Protein AF-A0A8X7CT38-F1 (afdb_monomer)

Mean predicted aligned error: 11.96 Å

Organism: NCBI:txid2747483

Solvent-accessible surface area (backbone atoms only — not comparable to full-atom values): 15185 Å² total; per-residue (Å²): 133,92,77,67,39,69,48,82,55,55,67,44,83,49,39,74,62,62,64,78,80,44,61,96,42,56,93,62,38,32,35,40,36,38,39,69,22,58,21,41,61,44,64,78,38,40,68,81,50,62,66,39,92,81,31,92,75,43,46,70,46,29,44,20,57,22,50,81,92,42,42,76,36,52,50,68,46,41,83,79,67,53,73,73,80,76,78,54,99,79,62,73,55,66,57,56,85,80,34,61,71,24,41,57,42,61,41,88,88,79,65,31,30,35,36,41,34,44,61,45,73,42,53,64,61,56,52,50,44,53,59,77,44,60,93,52,57,45,39,35,41,37,42,29,57,23,39,33,59,32,48,64,32,62,55,3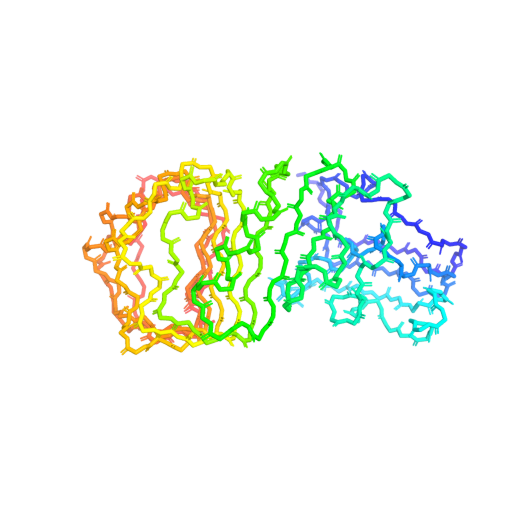9,71,79,36,64,38,32,31,40,38,37,35,55,25,37,27,45,34,74,47,82,52,56,30,64,23,70,56,24,31,36,43,38,41,30,42,40,48,52,78,40,59,68,63,40,67,42,36,57,16,28,65,48,21,31,35,43,37,39,28,55,24,63,44,60,58,55,45,70,56,38,49,74,18,50,35,50,53,21,31,33,43,36,44,28,38,22,68,33,50,56,63,54,64,49,51,44,35,69,36,68,50,27,29,37,40,34,38,24,63,44,55,63,81,77,91,57,82,59,22,40,37,85,84,66,57,62,80,44,81,44,69,99

Structure (mmCIF, N/CA/C/O backbone):
data_AF-A0A8X7CT38-F1
#
_entry.id   AF-A0A8X7CT38-F1
#
loop_
_atom_site.group_PDB
_atom_site.id
_atom_site.type_symbol
_atom_site.label_atom_id
_atom_site.label_alt_id
_atom_site.label_comp_id
_atom_site.label_asym_id
_atom_site.label_entity_id
_atom_site.label_seq_id
_atom_site.pdbx_PDB_ins_code
_atom_site.Cartn_x
_atom_site.Cartn_y
_atom_site.Cartn_z
_atom_site.occupancy
_atom_site.B_iso_or_equiv
_atom_site.auth_seq_id
_atom_site.auth_comp_id
_atom_site.auth_asym_id
_atom_site.auth_atom_id
_atom_site.pdbx_PDB_model_num
ATOM 1 N N . MET A 1 1 ? -32.706 -1.168 -2.869 1.00 47.28 1 MET A N 1
ATOM 2 C CA . MET A 1 1 ? -32.158 -1.096 -4.242 1.00 47.28 1 MET A CA 1
ATOM 3 C C . MET A 1 1 ? -31.604 -2.466 -4.587 1.00 47.28 1 MET A C 1
ATOM 5 O O . MET A 1 1 ? -30.919 -3.041 -3.755 1.00 47.28 1 MET A O 1
ATOM 9 N N . THR A 1 2 ? -31.967 -3.031 -5.734 1.00 55.16 2 THR A N 1
ATOM 10 C CA . THR A 1 2 ? -31.514 -4.361 -6.167 1.00 55.16 2 THR A CA 1
ATOM 11 C C . THR A 1 2 ? -30.085 -4.279 -6.694 1.00 55.16 2 THR A C 1
ATOM 13 O O . THR A 1 2 ? -29.841 -3.592 -7.683 1.00 55.16 2 THR A O 1
ATOM 16 N N . GLN A 1 3 ? -29.153 -4.959 -6.029 1.00 77.38 3 GLN A N 1
ATOM 17 C CA . GLN A 1 3 ? -27.768 -5.093 -6.481 1.00 77.38 3 GLN A CA 1
ATOM 18 C C . GLN A 1 3 ? -27.638 -6.333 -7.370 1.00 77.38 3 GLN A C 1
ATOM 20 O O . GLN A 1 3 ? -28.216 -7.383 -7.079 1.00 77.38 3 GLN A O 1
ATOM 25 N N . LEU A 1 4 ? -26.904 -6.211 -8.475 1.00 82.62 4 LEU A N 1
ATOM 26 C CA . LEU A 1 4 ? -26.673 -7.320 -9.394 1.00 82.62 4 LEU A CA 1
ATOM 27 C C . LEU A 1 4 ? -25.546 -8.207 -8.851 1.00 82.62 4 LEU A C 1
ATOM 29 O O . LEU A 1 4 ? -24.374 -7.877 -8.985 1.00 82.62 4 LEU A O 1
ATOM 33 N N . LEU A 1 5 ? -25.912 -9.333 -8.236 1.00 88.25 5 LEU A N 1
ATOM 34 C CA . LEU A 1 5 ? -24.954 -10.230 -7.574 1.00 88.25 5 LEU A CA 1
ATOM 35 C C . LEU A 1 5 ? -24.383 -11.311 -8.499 1.00 88.25 5 LEU A C 1
ATOM 37 O O . LEU A 1 5 ? -23.328 -11.870 -8.211 1.00 88.25 5 LEU A O 1
ATOM 41 N N . ARG A 1 6 ? -25.091 -11.666 -9.577 1.00 92.44 6 ARG A N 1
ATOM 42 C CA . ARG A 1 6 ? -24.731 -12.792 -10.449 1.00 92.44 6 ARG A CA 1
ATOM 43 C C . ARG A 1 6 ? -24.905 -12.426 -11.915 1.00 92.44 6 ARG A C 1
ATOM 45 O O . ARG A 1 6 ? -25.977 -11.971 -12.310 1.00 92.44 6 ARG A O 1
ATOM 52 N N . VAL A 1 7 ? -23.877 -12.680 -12.716 1.00 94.38 7 VAL A N 1
ATOM 53 C CA . VAL A 1 7 ? -23.861 -12.454 -14.162 1.00 94.38 7 VAL A CA 1
ATOM 54 C C . VAL A 1 7 ? -23.398 -13.729 -14.867 1.00 94.38 7 VAL A C 1
ATOM 56 O O . VAL A 1 7 ? -22.323 -14.261 -14.598 1.00 94.38 7 VAL A O 1
ATOM 59 N N . GLY A 1 8 ? -24.233 -14.243 -15.772 1.00 95.12 8 GLY A N 1
ATOM 60 C CA . GLY A 1 8 ? -23.948 -15.440 -16.561 1.00 95.12 8 GLY A CA 1
ATOM 61 C C . GLY A 1 8 ? -23.744 -15.105 -18.033 1.00 95.12 8 GLY A C 1
ATOM 62 O O . GLY A 1 8 ? -24.663 -14.609 -18.675 1.00 95.12 8 GLY A O 1
ATOM 63 N N . LEU A 1 9 ? -22.560 -15.400 -18.567 1.00 96.25 9 LEU A N 1
ATOM 64 C CA . LEU A 1 9 ? -22.156 -15.105 -19.949 1.00 96.25 9 LEU A CA 1
ATOM 65 C C . LEU A 1 9 ? -21.571 -16.340 -20.662 1.00 96.25 9 LEU A C 1
ATOM 67 O O . LEU A 1 9 ? -20.883 -16.211 -21.678 1.00 96.25 9 LEU A O 1
ATOM 71 N N . LYS A 1 10 ? -21.842 -17.545 -20.145 1.00 96.62 10 LYS A N 1
ATOM 72 C CA . LYS A 1 10 ? -21.305 -18.807 -20.674 1.00 96.62 10 LYS A CA 1
ATOM 73 C C . LYS A 1 10 ? -21.678 -19.035 -22.147 1.00 96.62 10 LYS A C 1
ATOM 75 O O . LYS A 1 10 ? -22.764 -18.649 -22.571 1.00 96.62 10 LYS A O 1
ATOM 80 N N . ASN A 1 11 ? -20.813 -19.731 -22.886 1.00 96.62 11 ASN A N 1
ATOM 81 C CA . ASN A 1 11 ? -21.026 -20.211 -24.261 1.00 96.62 11 ASN A CA 1
ATOM 82 C C . ASN A 1 11 ? -21.328 -19.111 -25.295 1.00 96.62 11 ASN A C 1
ATOM 84 O O . ASN A 1 11 ? -22.161 -19.293 -26.184 1.00 96.62 11 ASN A O 1
ATOM 88 N N . ASN A 1 12 ? -20.643 -17.972 -25.190 1.00 96.75 12 ASN A N 1
ATOM 89 C CA . ASN A 1 12 ? -20.719 -16.888 -26.169 1.00 96.75 12 ASN A CA 1
ATOM 90 C C . ASN A 1 12 ? -19.417 -16.795 -26.994 1.00 96.75 12 ASN A C 1
ATOM 92 O O . ASN A 1 12 ? -18.626 -17.735 -27.075 1.00 96.75 12 ASN A O 1
ATOM 96 N N . LYS A 1 13 ? -19.215 -15.665 -27.679 1.00 96.62 13 LYS A N 1
ATOM 97 C CA . LYS A 1 13 ? -18.014 -15.357 -28.475 1.00 96.62 13 LYS A CA 1
ATOM 98 C C . LYS A 1 13 ? -17.210 -14.200 -27.877 1.00 96.62 13 LYS A C 1
ATOM 100 O O . LYS A 1 13 ? -16.601 -13.424 -28.607 1.00 96.62 13 LYS A O 1
ATOM 105 N N . ILE A 1 14 ? -17.250 -14.055 -26.554 1.00 96.25 14 ILE A N 1
ATOM 106 C CA . ILE A 1 14 ? -16.595 -12.955 -25.848 1.00 96.25 14 ILE A CA 1
ATOM 107 C C . ILE A 1 14 ? -15.086 -13.188 -25.845 1.00 96.25 14 ILE A C 1
ATOM 109 O O . ILE A 1 14 ? -14.603 -14.174 -25.300 1.00 96.25 14 ILE A O 1
ATOM 113 N N . THR A 1 15 ? -14.346 -12.258 -26.435 1.00 94.19 15 THR A N 1
ATOM 114 C CA . THR A 1 15 ? -12.881 -12.251 -26.378 1.00 94.19 15 THR A CA 1
ATOM 115 C C . THR A 1 15 ? -12.357 -11.330 -25.284 1.00 94.19 15 THR A C 1
ATOM 117 O O . THR A 1 15 ? -11.326 -11.611 -24.688 1.00 94.19 15 THR A O 1
ATOM 120 N N . ASN A 1 16 ? -13.058 -10.233 -25.004 1.00 90.31 16 ASN A N 1
ATOM 121 C CA . ASN A 1 16 ? -12.675 -9.231 -24.019 1.00 90.31 16 ASN A CA 1
ATOM 122 C C . ASN A 1 16 ? -13.932 -8.522 -23.491 1.00 90.31 16 ASN A C 1
ATOM 124 O O . ASN A 1 16 ? -14.935 -8.403 -24.196 1.00 90.31 16 ASN A O 1
ATOM 128 N N . ILE A 1 17 ? -13.865 -8.025 -22.262 1.00 90.81 17 ILE A N 1
ATOM 129 C CA . ILE A 1 1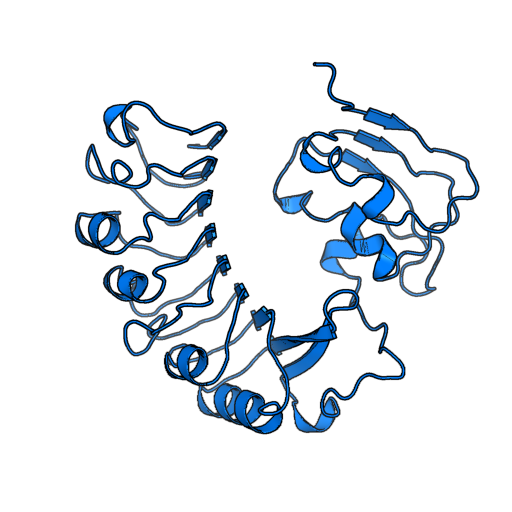7 ? -14.878 -7.205 -21.602 1.00 90.81 17 ILE A CA 1
ATOM 130 C C . ILE A 1 17 ? -14.117 -6.017 -21.015 1.00 90.81 17 ILE A C 1
ATOM 132 O O . ILE A 1 17 ? -13.303 -6.206 -20.115 1.00 90.81 17 ILE A O 1
ATOM 136 N N . PRO A 1 18 ? -14.360 -4.792 -21.499 1.00 86.56 18 PRO A N 1
ATOM 137 C CA . PRO A 1 18 ? -13.781 -3.599 -20.895 1.00 86.56 18 PRO A CA 1
ATOM 138 C C . PRO A 1 18 ? -14.315 -3.369 -19.472 1.00 86.56 18 PRO A C 1
ATOM 140 O O . PRO A 1 18 ? -15.526 -3.456 -19.260 1.00 86.56 18 PRO A O 1
ATOM 143 N N . GLU A 1 19 ? -13.452 -2.972 -18.534 1.00 84.12 19 GLU A N 1
ATOM 144 C CA . GLU A 1 19 ? -13.805 -2.732 -17.120 1.00 84.12 19 GLU A CA 1
ATOM 145 C C . GLU A 1 19 ? -14.999 -1.787 -16.947 1.00 84.12 19 GLU A C 1
ATOM 147 O O . GLU A 1 19 ? -15.913 -2.034 -16.158 1.00 84.12 19 GLU A O 1
ATOM 152 N N . LYS A 1 20 ? -15.067 -0.746 -17.785 1.00 83.25 20 LYS A N 1
ATOM 153 C CA . LYS A 1 20 ? -16.168 0.228 -17.792 1.00 83.25 20 LYS A CA 1
ATOM 154 C C . LYS A 1 20 ? -17.567 -0.390 -17.912 1.00 83.25 20 LYS A C 1
ATOM 156 O O . LYS A 1 20 ? -18.526 0.251 -17.501 1.00 83.25 20 LYS A O 1
ATOM 161 N N . VAL A 1 21 ? -17.697 -1.596 -18.474 1.00 88.25 21 VAL A N 1
ATOM 162 C CA . VAL A 1 21 ? -18.980 -2.313 -18.589 1.00 88.25 21 VAL A CA 1
ATOM 163 C C . VAL A 1 21 ? -19.508 -2.731 -17.214 1.00 88.25 21 VAL A C 1
ATOM 165 O O . VAL A 1 21 ? -20.715 -2.720 -16.995 1.00 88.25 21 VAL A O 1
ATOM 168 N N . PHE A 1 22 ? -18.610 -3.062 -16.286 1.00 88.50 22 PHE A N 1
ATOM 169 C CA . PHE A 1 22 ? -18.935 -3.494 -14.924 1.00 88.50 22 PHE A CA 1
ATOM 170 C C . PHE A 1 22 ? -18.698 -2.400 -13.875 1.00 88.50 22 PHE A C 1
ATOM 172 O O . PHE A 1 22 ? -18.917 -2.617 -12.678 1.00 88.50 22 PHE A O 1
ATOM 179 N N . ARG A 1 23 ? -18.298 -1.199 -14.307 1.00 81.69 23 ARG A N 1
ATOM 180 C CA . ARG A 1 23 ? -18.089 -0.051 -13.424 1.00 81.69 23 ARG A CA 1
ATOM 181 C C . ARG A 1 23 ? -19.362 0.248 -12.626 1.00 81.69 23 ARG A C 1
ATOM 183 O O . ARG A 1 23 ? -20.436 0.425 -13.193 1.00 81.69 23 ARG A O 1
ATOM 190 N N . GLY A 1 24 ? -19.230 0.303 -11.301 1.00 82.62 24 GLY A N 1
ATOM 191 C CA . GLY A 1 24 ? -20.332 0.567 -10.366 1.00 82.62 24 GLY A CA 1
ATOM 192 C C . GLY A 1 24 ? -21.128 -0.667 -9.921 1.00 82.62 24 GLY A C 1
ATOM 193 O O . GLY A 1 24 ? -21.910 -0.562 -8.979 1.00 82.62 24 GLY A O 1
ATOM 194 N N . ILE A 1 25 ? -20.920 -1.834 -10.541 1.00 86.62 25 ILE A N 1
ATOM 195 C CA . ILE A 1 25 ? -21.524 -3.105 -10.096 1.00 86.62 25 ILE A CA 1
ATOM 196 C C . ILE A 1 25 ? -20.489 -4.136 -9.640 1.00 86.62 25 ILE A C 1
ATOM 198 O O . ILE A 1 25 ? -20.836 -5.040 -8.886 1.00 86.62 25 ILE A O 1
ATOM 202 N N . TYR A 1 26 ? -19.230 -4.003 -10.068 1.00 87.12 26 TYR A N 1
ATOM 203 C CA . TYR A 1 26 ? -18.194 -5.014 -9.851 1.00 87.12 26 TYR A CA 1
ATOM 204 C C . TYR A 1 26 ? -17.923 -5.328 -8.370 1.00 87.12 26 TYR A C 1
ATOM 206 O O . TYR A 1 26 ? -17.732 -6.497 -8.028 1.00 87.12 26 TYR A O 1
ATOM 214 N N . ASP A 1 27 ? -17.973 -4.328 -7.489 1.00 82.81 27 ASP A N 1
ATOM 215 C CA . ASP A 1 27 ? -17.714 -4.497 -6.047 1.00 82.81 27 ASP A CA 1
ATOM 216 C C . ASP A 1 27 ? -18.784 -5.332 -5.334 1.00 82.81 27 ASP A C 1
ATOM 218 O O . ASP A 1 27 ? -18.514 -5.969 -4.320 1.00 82.81 27 ASP A O 1
ATOM 222 N N . HIS A 1 28 ? -19.997 -5.358 -5.890 1.00 85.19 28 HIS A N 1
ATOM 223 C CA . HIS A 1 28 ? -21.135 -6.106 -5.355 1.00 85.19 28 HIS A CA 1
ATOM 224 C C . HIS A 1 28 ? -21.348 -7.441 -6.085 1.00 85.19 28 HIS A C 1
ATOM 226 O O . HIS A 1 28 ? -22.191 -8.244 -5.686 1.00 85.19 28 HIS A O 1
ATOM 232 N N . LEU A 1 29 ? -20.617 -7.680 -7.177 1.00 86.62 29 LEU A N 1
ATOM 233 C CA . LEU A 1 29 ? -20.754 -8.883 -7.984 1.00 86.62 29 LEU A CA 1
ATOM 234 C C . LEU A 1 29 ? -20.091 -10.069 -7.275 1.00 86.62 29 LEU A C 1
ATOM 236 O O . LEU A 1 29 ? -18.882 -10.065 -7.052 1.00 86.62 29 LEU A O 1
ATOM 240 N N . LEU A 1 30 ? -20.882 -11.103 -6.983 1.00 87.81 30 LEU A N 1
ATOM 241 C CA . LEU A 1 30 ? -20.418 -12.338 -6.351 1.00 87.81 30 LEU A CA 1
ATOM 242 C C . LEU A 1 30 ? -20.143 -13.450 -7.359 1.00 87.81 30 LEU A C 1
ATOM 244 O O . LEU A 1 30 ? -19.261 -14.260 -7.128 1.00 87.81 30 LEU A O 1
ATOM 248 N N . VAL A 1 31 ? -20.888 -13.532 -8.465 1.00 90.50 31 VAL A N 1
ATOM 249 C CA . VAL A 1 31 ? -20.724 -14.626 -9.437 1.00 90.50 31 VAL A CA 1
ATOM 250 C C . VAL A 1 31 ? -20.610 -14.084 -10.852 1.00 90.50 31 VAL A C 1
ATOM 252 O O . VAL A 1 31 ? -21.532 -13.420 -11.329 1.00 90.50 31 VAL A O 1
ATOM 255 N N . LEU A 1 32 ? -19.528 -14.433 -11.550 1.00 93.56 32 LEU A N 1
ATOM 256 C CA . LEU A 1 32 ? -19.346 -14.155 -12.974 1.00 93.56 32 LEU A CA 1
ATOM 257 C C . LEU A 1 32 ? -18.948 -15.425 -13.731 1.00 93.56 32 LEU A C 1
ATOM 259 O O . LEU A 1 32 ? -17.905 -16.020 -13.475 1.00 93.56 32 LEU A O 1
ATOM 263 N N . LEU A 1 33 ? -19.784 -15.840 -14.683 1.00 95.12 33 LEU A N 1
ATOM 264 C CA . LEU A 1 33 ? -19.592 -17.091 -15.418 1.00 95.12 33 LEU A CA 1
ATOM 265 C C . LEU A 1 33 ? -19.223 -16.832 -16.886 1.00 95.12 33 LEU A C 1
ATOM 267 O O . LEU A 1 33 ? -20.092 -16.426 -17.657 1.00 95.12 33 LEU A O 1
ATOM 271 N N . LEU A 1 34 ? -17.975 -17.105 -17.283 1.00 96.69 34 LEU A N 1
ATOM 272 C CA . LEU A 1 34 ? -17.432 -16.822 -18.626 1.00 96.69 34 LEU A CA 1
ATOM 273 C C . LEU A 1 34 ? -16.991 -18.071 -19.411 1.00 96.69 34 LEU A C 1
ATOM 275 O O . LEU A 1 34 ? -16.460 -17.947 -20.512 1.00 96.69 34 LEU A O 1
ATOM 279 N N . GLU A 1 35 ? -17.225 -19.276 -18.899 1.00 94.81 35 GLU A N 1
ATOM 280 C CA . GLU A 1 35 ? -16.882 -20.542 -19.571 1.00 94.81 35 GLU A CA 1
ATOM 281 C C . GLU A 1 35 ? -17.413 -20.635 -21.015 1.00 94.81 35 GLU A C 1
ATOM 283 O O . GLU A 1 35 ? -18.497 -20.142 -21.326 1.00 94.81 35 GLU A O 1
ATOM 288 N N . GLY A 1 36 ? -16.669 -21.300 -21.903 1.00 94.75 36 GLY A N 1
ATOM 289 C CA . GLY A 1 36 ? -17.081 -21.502 -23.299 1.00 94.75 36 GLY A CA 1
ATOM 290 C C . GLY A 1 36 ? -16.945 -20.265 -24.196 1.00 94.75 36 GLY A C 1
ATOM 291 O O . GLY A 1 36 ? -17.544 -20.231 -25.269 1.00 94.75 36 GLY A O 1
ATOM 292 N N . ASN A 1 37 ? -16.177 -19.257 -23.770 1.00 97.69 37 ASN A N 1
ATOM 293 C CA . ASN A 1 37 ? -15.842 -18.066 -24.550 1.00 97.69 37 ASN A CA 1
ATOM 294 C C . ASN A 1 37 ? -14.365 -18.090 -25.002 1.00 97.69 37 ASN A C 1
ATOM 296 O O . ASN A 1 37 ? -13.523 -18.585 -24.254 1.00 97.69 37 ASN A O 1
ATOM 300 N N . PRO A 1 38 ? -14.02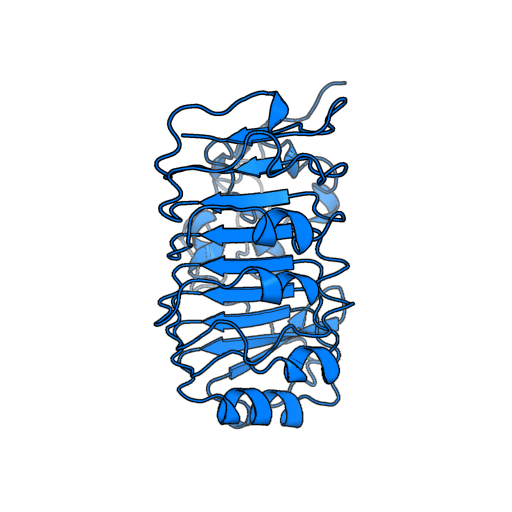2 -17.541 -26.184 1.00 96.62 38 PRO A N 1
ATOM 301 C CA . PRO A 1 38 ? -12.643 -17.440 -26.669 1.00 96.62 38 PRO A CA 1
ATOM 302 C C . PRO A 1 38 ? -11.890 -16.268 -26.009 1.00 96.62 38 PRO A C 1
ATOM 304 O O . PRO A 1 38 ? -11.544 -15.286 -26.664 1.00 96.62 38 PRO A O 1
ATOM 307 N N . ILE A 1 39 ? -11.685 -16.335 -24.693 1.00 95.31 39 ILE A N 1
ATOM 308 C CA . ILE A 1 39 ? -11.193 -15.203 -23.900 1.00 95.31 39 ILE A CA 1
ATOM 309 C C . ILE A 1 39 ? -9.717 -14.906 -24.192 1.00 95.31 39 ILE A C 1
ATOM 311 O O . ILE A 1 39 ? -8.857 -15.779 -24.087 1.00 95.31 39 ILE A O 1
ATOM 315 N N . SER A 1 40 ? -9.423 -13.641 -24.477 1.00 92.12 40 SER A N 1
ATOM 316 C CA . SER A 1 40 ? -8.074 -13.098 -24.587 1.00 92.12 40 SER A CA 1
ATOM 317 C C . SER A 1 40 ? -7.600 -12.593 -23.225 1.00 92.12 40 SER A C 1
ATOM 319 O O . SER A 1 40 ? -7.815 -11.436 -22.863 1.00 92.12 40 SER A O 1
ATOM 321 N N . CYS A 1 41 ? -6.911 -13.460 -22.492 1.00 85.94 41 CYS A N 1
ATOM 322 C CA . CYS A 1 41 ? -6.299 -13.220 -21.188 1.00 85.94 41 CYS A CA 1
ATOM 323 C C . CYS A 1 41 ? -5.034 -12.358 -21.286 1.00 85.94 41 CYS A C 1
ATOM 325 O O . CYS A 1 41 ? -3.930 -12.789 -20.964 1.00 85.94 41 CYS A O 1
ATOM 327 N N . ASN A 1 42 ? -5.212 -11.128 -21.759 1.00 74.25 42 ASN A N 1
ATOM 328 C CA . ASN A 1 42 ? -4.194 -10.087 -21.767 1.00 74.25 42 ASN A CA 1
ATOM 329 C C . ASN A 1 42 ? -4.480 -9.050 -20.662 1.00 74.25 42 ASN A C 1
ATOM 331 O O . ASN A 1 42 ? -5.449 -9.158 -19.910 1.00 74.25 42 ASN A O 1
ATOM 335 N N . CYS A 1 43 ? -3.673 -7.994 -20.593 1.00 71.62 43 CYS A N 1
ATOM 336 C CA . CYS A 1 43 ? -3.791 -6.967 -19.553 1.00 71.62 43 CYS A CA 1
ATOM 337 C C . CYS A 1 43 ? -5.113 -6.235 -19.498 1.00 71.62 43 CYS A C 1
ATOM 339 O O . CYS A 1 43 ? -5.578 -5.891 -18.416 1.00 71.62 43 CYS A O 1
ATOM 341 N N . THR A 1 44 ? -5.741 -6.033 -20.651 1.00 74.25 44 THR A N 1
ATOM 342 C CA . THR A 1 44 ? -7.035 -5.350 -20.705 1.00 74.25 44 THR A CA 1
ATOM 343 C C . THR A 1 44 ? -8.153 -6.180 -20.080 1.00 74.25 44 THR A C 1
ATOM 345 O O . THR A 1 44 ? -9.220 -5.644 -19.805 1.00 74.25 44 THR A O 1
ATOM 348 N N . PHE A 1 45 ? -7.899 -7.467 -19.821 1.00 85.62 45 PHE A N 1
ATOM 349 C CA . PHE A 1 45 ? -8.830 -8.382 -19.178 1.00 85.62 45 PHE A CA 1
ATOM 350 C C . PHE A 1 45 ? -8.444 -8.732 -17.733 1.00 85.62 45 PHE A C 1
ATOM 352 O O . PHE A 1 45 ? -9.237 -9.354 -17.037 1.00 85.62 45 PHE A O 1
ATOM 359 N N . LYS A 1 46 ? -7.262 -8.316 -17.245 1.00 83.12 46 LYS A N 1
ATOM 360 C CA . LYS A 1 46 ? -6.766 -8.665 -15.898 1.00 83.12 46 LYS A CA 1
ATOM 361 C C . LYS A 1 46 ? -7.683 -8.172 -14.775 1.00 83.12 46 LYS A C 1
ATOM 363 O O . LYS A 1 46 ? -7.846 -8.873 -13.780 1.00 83.12 46 LYS A O 1
ATOM 368 N N . TRP A 1 47 ? -8.321 -7.014 -14.961 1.00 85.88 47 TRP A N 1
ATOM 369 C CA . TRP A 1 47 ? -9.267 -6.434 -13.999 1.00 85.88 47 TRP A CA 1
ATOM 370 C C . TRP A 1 47 ? -10.379 -7.414 -13.592 1.00 85.88 47 TRP A C 1
ATOM 372 O O . TRP A 1 47 ? -10.891 -7.332 -12.478 1.00 85.88 47 TRP A O 1
ATOM 382 N N . ILE A 1 48 ? -10.729 -8.366 -14.471 1.00 89.69 48 ILE A N 1
ATOM 383 C CA . ILE A 1 48 ? -11.822 -9.318 -14.258 1.00 89.69 48 ILE A CA 1
ATOM 384 C C . ILE A 1 48 ? -11.603 -10.206 -13.036 1.00 89.69 48 ILE A C 1
ATOM 386 O O . ILE A 1 48 ? -12.574 -10.736 -12.517 1.00 89.69 48 ILE A O 1
ATOM 390 N N . VAL A 1 49 ? -10.352 -10.395 -12.603 1.00 86.50 49 VAL A N 1
ATOM 391 C CA . VAL A 1 49 ? -10.000 -11.167 -11.402 1.00 86.50 49 VAL A CA 1
ATOM 392 C C . VAL A 1 49 ? -9.432 -10.292 -10.289 1.00 86.50 49 VAL A C 1
ATOM 394 O O . VAL A 1 49 ? -9.092 -10.787 -9.223 1.00 86.50 49 VAL A O 1
ATOM 397 N N . SER A 1 50 ? -9.350 -8.976 -10.483 1.00 78.12 50 SER A N 1
ATOM 398 C CA . SER A 1 50 ? -8.884 -8.077 -9.429 1.00 78.12 50 SER A CA 1
ATOM 399 C C . SER A 1 50 ? -9.843 -8.104 -8.238 1.00 78.12 50 SER A C 1
ATOM 401 O O . SER A 1 50 ? -11.067 -8.037 -8.408 1.00 78.12 50 SER A O 1
ATOM 403 N N . GLY A 1 51 ? -9.285 -8.216 -7.029 1.00 70.44 51 GLY A N 1
ATOM 404 C CA . GLY A 1 51 ? -10.049 -8.251 -5.785 1.00 70.44 51 GLY A CA 1
ATOM 405 C C . GLY A 1 51 ? -10.652 -9.613 -5.433 1.00 70.44 51 GLY A C 1
ATOM 406 O O . GLY A 1 51 ? -11.276 -9.718 -4.378 1.00 70.44 51 GLY A O 1
ATOM 407 N N . THR A 1 52 ? -10.466 -10.663 -6.248 1.00 75.88 52 THR A N 1
ATOM 408 C CA . THR A 1 52 ? -10.859 -12.028 -5.843 1.00 75.88 52 THR A CA 1
ATOM 409 C C . THR A 1 52 ? -9.989 -12.547 -4.703 1.00 75.88 52 THR A C 1
ATOM 411 O O . THR A 1 52 ? -10.480 -13.301 -3.872 1.00 75.88 52 THR A O 1
ATOM 414 N N . GLU A 1 53 ? -8.729 -12.106 -4.599 1.00 65.25 53 GLU A N 1
ATOM 415 C CA . GLU A 1 53 ? -7.869 -12.487 -3.469 1.00 65.25 53 GLU A CA 1
ATOM 416 C C . GLU A 1 53 ? -8.353 -11.925 -2.118 1.00 65.25 53 GLU A C 1
ATOM 418 O O . GLU A 1 53 ? -8.070 -12.498 -1.070 1.00 65.25 53 GLU A O 1
ATOM 423 N N . HIS A 1 54 ? -9.145 -10.848 -2.145 1.00 63.91 54 HIS A N 1
ATOM 424 C CA . HIS A 1 54 ? -9.658 -10.158 -0.958 1.00 63.91 54 HIS A CA 1
ATOM 425 C C . HIS A 1 54 ? -11.138 -10.467 -0.662 1.00 63.91 54 HIS A C 1
ATOM 427 O O . HIS A 1 54 ? -11.689 -9.944 0.307 1.00 63.91 54 HIS A O 1
ATOM 433 N N . ASN A 1 55 ? -11.807 -11.276 -1.492 1.00 69.12 55 ASN A N 1
ATOM 434 C CA . ASN A 1 55 ? -13.215 -11.629 -1.320 1.00 69.12 55 ASN A CA 1
ATOM 435 C C . ASN A 1 55 ? -13.450 -13.122 -1.626 1.00 69.12 55 ASN A C 1
ATOM 437 O O . ASN A 1 55 ? -13.657 -13.472 -2.790 1.00 69.12 55 ASN A O 1
ATOM 441 N N . PRO A 1 56 ? -13.467 -13.999 -0.601 1.00 70.94 56 PRO A N 1
ATOM 442 C CA . PRO A 1 56 ? -13.593 -15.446 -0.791 1.00 70.94 56 PRO A CA 1
ATOM 443 C C . PRO A 1 56 ? -14.956 -15.877 -1.355 1.00 70.94 56 PRO A C 1
ATOM 445 O O . PRO A 1 56 ? -15.065 -16.965 -1.917 1.00 70.94 56 PRO A O 1
ATOM 448 N N . ASP A 1 57 ? -15.983 -15.028 -1.254 1.00 77.75 57 ASP A N 1
ATOM 449 C CA . ASP A 1 57 ? -17.316 -15.295 -1.803 1.00 77.75 57 ASP A CA 1
ATOM 450 C C . ASP A 1 57 ? -17.438 -14.901 -3.288 1.00 77.75 57 ASP A C 1
ATOM 452 O O . ASP A 1 57 ? -18.442 -15.217 -3.938 1.00 77.75 57 ASP A O 1
ATOM 456 N N . LYS A 1 58 ? -16.436 -14.201 -3.845 1.00 83.12 58 LYS A N 1
ATOM 457 C CA . LYS A 1 58 ? -16.423 -13.778 -5.249 1.00 83.12 58 LYS A CA 1
ATOM 458 C C . LYS A 1 58 ? -15.906 -14.907 -6.137 1.00 83.12 58 LYS A C 1
ATOM 460 O O . LYS A 1 58 ? -14.720 -15.219 -6.168 1.00 83.12 58 LYS A O 1
ATOM 465 N N . TYR A 1 59 ? -16.816 -15.493 -6.904 1.00 87.00 59 TYR A N 1
ATOM 466 C CA . TYR A 1 59 ? -16.575 -16.641 -7.765 1.00 87.00 59 TYR A CA 1
ATOM 467 C C . TYR A 1 59 ? -16.610 -16.256 -9.248 1.00 87.00 59 TYR A C 1
ATOM 469 O O . TYR A 1 59 ? -17.663 -15.927 -9.807 1.00 87.00 59 TYR A O 1
ATOM 477 N N . ILE A 1 60 ? -15.449 -16.323 -9.900 1.00 91.00 60 ILE A N 1
ATOM 478 C CA . ILE A 1 60 ? -15.271 -15.980 -11.314 1.00 91.00 60 ILE A CA 1
ATOM 479 C C . ILE A 1 60 ? -14.674 -17.180 -12.037 1.00 91.00 60 ILE A C 1
ATOM 481 O O . ILE A 1 60 ? -13.633 -17.689 -11.639 1.00 91.00 60 ILE A O 1
ATOM 485 N N . THR A 1 61 ? -15.338 -17.631 -13.100 1.00 92.81 61 THR A N 1
ATOM 486 C CA . THR A 1 61 ? -14.917 -18.804 -13.882 1.00 92.81 61 THR A CA 1
ATOM 487 C C . THR A 1 61 ? -14.770 -18.458 -15.354 1.00 92.81 61 THR A C 1
ATOM 489 O O . THR A 1 61 ? -15.572 -17.708 -15.915 1.00 92.81 61 THR A O 1
ATOM 492 N N . GLY A 1 62 ? -13.759 -19.035 -15.990 1.00 93.94 62 GLY A N 1
ATOM 493 C CA . GLY A 1 62 ? -13.479 -18.923 -17.412 1.00 93.94 62 GLY A CA 1
ATOM 494 C C . GLY A 1 62 ? -12.121 -19.534 -17.733 1.00 93.94 62 GLY A C 1
ATOM 495 O O . GLY A 1 62 ? -11.285 -19.701 -16.845 1.00 93.94 62 GLY A O 1
ATOM 496 N N . ILE A 1 63 ? -11.917 -19.862 -19.007 1.00 94.50 63 ILE A N 1
ATOM 497 C CA . ILE A 1 63 ? -10.676 -20.451 -19.511 1.00 94.50 63 ILE A CA 1
ATOM 498 C C . ILE A 1 63 ? -10.119 -19.525 -20.587 1.00 94.50 63 ILE A C 1
ATOM 500 O O . ILE A 1 63 ? -10.856 -19.062 -21.460 1.00 94.50 63 ILE A O 1
ATOM 504 N N . CYS A 1 64 ? -8.824 -19.258 -20.514 1.00 92.81 64 CYS A N 1
ATOM 505 C CA . CYS A 1 64 ? -8.101 -18.458 -21.487 1.00 92.81 64 CYS A CA 1
ATOM 506 C C . CYS A 1 64 ? -7.971 -19.200 -22.824 1.00 92.81 64 CYS A C 1
ATOM 508 O O . CYS A 1 64 ? -7.523 -20.346 -22.868 1.00 92.81 64 CYS A O 1
ATOM 510 N N . ASP A 1 65 ? -8.314 -18.540 -23.928 1.00 95.44 65 ASP A N 1
ATOM 511 C CA . ASP A 1 65 ? -8.066 -19.039 -25.289 1.00 95.44 65 ASP A CA 1
ATOM 512 C C . ASP A 1 65 ? -6.790 -18.434 -25.901 1.00 95.44 65 ASP A C 1
ATOM 514 O O . ASP A 1 65 ? -6.125 -19.069 -26.723 1.00 95.44 65 ASP A O 1
ATOM 518 N N . SER A 1 66 ? -6.412 -17.229 -25.465 1.00 83.94 66 SER A N 1
ATOM 519 C CA . SER A 1 66 ? -5.178 -16.537 -25.850 1.00 83.94 66 SER A CA 1
ATOM 520 C C . SER A 1 66 ? -4.657 -15.644 -24.705 1.00 83.94 66 SER A C 1
ATOM 522 O O . SER A 1 66 ? -5.416 -15.370 -23.774 1.00 83.94 66 SER A O 1
ATOM 524 N N . PRO A 1 67 ? -3.392 -15.178 -24.729 1.00 81.25 67 PRO A N 1
ATOM 525 C CA . PRO A 1 67 ? -2.327 -15.569 -25.657 1.00 81.25 67 PRO A CA 1
ATOM 526 C C . PRO A 1 67 ? -1.875 -17.027 -25.430 1.00 81.25 67 PRO A C 1
ATOM 528 O O . PRO A 1 67 ? -2.372 -17.701 -24.528 1.00 81.25 67 PRO A O 1
ATOM 531 N N . GLN A 1 68 ? -0.992 -17.550 -26.289 1.00 77.31 68 GLN A N 1
ATOM 532 C CA . GLN A 1 68 ? -0.621 -18.976 -26.318 1.00 77.31 68 GLN A CA 1
ATOM 533 C C . GLN A 1 68 ? -0.080 -19.473 -24.963 1.00 77.31 68 GLN A C 1
ATOM 535 O O . GLN A 1 68 ? -0.328 -20.612 -24.581 1.00 77.31 68 GLN A O 1
ATOM 540 N N . GLU A 1 69 ? 0.609 -18.609 -24.220 1.00 73.06 69 GLU A N 1
ATOM 541 C CA . GLU A 1 69 ? 1.203 -18.872 -22.904 1.00 73.06 69 GLU A CA 1
ATOM 542 C C . GLU A 1 69 ? 0.142 -19.066 -21.808 1.00 73.06 69 GLU A C 1
ATOM 544 O O . GLU A 1 69 ? 0.348 -19.809 -20.843 1.00 73.06 69 GLU A O 1
ATOM 549 N N . MET A 1 70 ? -1.004 -18.402 -21.976 1.00 81.31 70 MET A N 1
ATOM 550 C CA . MET A 1 70 ? -2.148 -18.480 -21.068 1.00 81.31 70 MET A CA 1
ATOM 551 C C . MET A 1 70 ? -3.202 -19.473 -21.551 1.00 81.31 70 MET A C 1
ATOM 553 O O . MET A 1 70 ? -4.111 -19.805 -20.799 1.00 81.31 70 MET A O 1
ATOM 557 N N . LYS A 1 71 ? -3.108 -19.961 -22.789 1.00 89.00 71 LYS A N 1
ATOM 558 C CA . LYS A 1 71 ? -4.127 -20.821 -23.385 1.00 89.00 71 LYS A CA 1
ATOM 559 C C . LYS A 1 71 ? -4.373 -22.075 -22.542 1.00 89.00 71 LYS A C 1
ATOM 561 O O . LYS A 1 71 ? -3.452 -22.821 -22.225 1.00 89.00 71 LYS A O 1
ATOM 566 N N . GLY A 1 72 ? -5.640 -22.317 -22.216 1.00 90.44 72 GLY A N 1
ATOM 567 C CA . GLY A 1 72 ? -6.090 -23.440 -21.395 1.00 90.44 72 GLY A CA 1
ATOM 568 C C . GLY A 1 72 ? -5.997 -23.216 -19.884 1.00 90.44 72 GLY A C 1
ATOM 569 O O . GLY A 1 72 ? -6.439 -24.086 -19.140 1.00 90.44 72 GLY A O 1
ATOM 570 N N . ARG A 1 73 ? -5.461 -22.078 -19.422 1.00 88.69 73 ARG A N 1
ATOM 571 C CA . ARG A 1 73 ? -5.423 -21.717 -17.996 1.00 88.69 73 ARG A CA 1
ATOM 572 C C . ARG A 1 73 ? -6.739 -21.116 -17.525 1.00 88.69 73 ARG A C 1
ATOM 574 O O . ARG A 1 73 ? -7.510 -20.582 -18.328 1.00 88.69 73 ARG A O 1
ATOM 581 N N . GLU A 1 74 ? -6.979 -21.189 -16.222 1.00 90.06 74 GLU A N 1
ATOM 582 C CA . GLU A 1 74 ? -8.141 -20.556 -15.602 1.00 90.06 74 GLU A CA 1
ATOM 583 C C . GLU A 1 74 ? -7.938 -19.042 -15.496 1.00 90.06 74 GLU A C 1
ATOM 585 O O . GLU A 1 74 ? -6.818 -18.557 -15.352 1.00 90.06 74 GLU A O 1
ATOM 590 N N . LEU A 1 75 ? -9.028 -18.271 -15.531 1.00 88.88 75 LEU A N 1
ATOM 591 C CA . LEU A 1 75 ? -8.938 -16.812 -15.396 1.00 88.88 75 LEU A CA 1
ATOM 592 C C . LEU A 1 75 ? -8.276 -16.370 -14.092 1.00 88.88 75 LEU A C 1
ATOM 594 O O . LEU A 1 75 ? -7.599 -15.349 -14.092 1.00 88.88 75 LEU A O 1
ATOM 598 N N . ILE A 1 76 ? -8.435 -17.125 -13.003 1.00 81.94 76 ILE A N 1
ATOM 599 C CA . ILE A 1 76 ? -7.823 -16.800 -11.708 1.00 81.94 76 ILE A CA 1
ATOM 600 C C . ILE A 1 76 ? -6.286 -16.729 -11.795 1.00 81.94 76 ILE A C 1
ATOM 602 O O . ILE A 1 76 ? -5.656 -15.938 -11.093 1.00 81.94 76 ILE A O 1
ATOM 606 N N . ASP A 1 77 ? -5.684 -17.451 -12.746 1.00 74.00 77 ASP A N 1
ATOM 607 C CA . ASP A 1 77 ? -4.243 -17.434 -12.994 1.00 74.00 77 ASP A CA 1
ATOM 608 C C . ASP A 1 77 ? -3.755 -16.103 -13.596 1.00 74.00 77 ASP A C 1
ATOM 610 O O . ASP A 1 77 ? -2.555 -15.828 -13.580 1.00 74.00 77 ASP A O 1
ATOM 614 N N . LEU A 1 78 ? -4.645 -15.231 -14.096 1.00 73.88 78 LEU A N 1
ATOM 615 C CA . LEU A 1 78 ? -4.280 -13.882 -14.561 1.00 73.88 78 LEU A CA 1
ATOM 616 C C . LEU A 1 78 ? -3.670 -13.021 -13.442 1.00 73.88 78 LEU A C 1
ATOM 618 O O . LEU A 1 78 ? -2.828 -12.164 -13.717 1.00 73.88 78 LEU A O 1
ATOM 622 N N . GLY A 1 79 ? -4.078 -13.226 -12.186 1.00 61.25 79 GLY A N 1
ATOM 623 C CA . GLY A 1 79 ? -3.512 -12.509 -11.040 1.00 61.25 79 GLY A CA 1
ATOM 624 C C . GLY A 1 79 ? -2.060 -12.904 -10.755 1.00 61.25 79 GLY A C 1
ATOM 625 O O . GLY A 1 79 ? -1.249 -12.047 -10.410 1.00 61.25 79 GLY A O 1
ATOM 626 N N . LEU A 1 80 ? -1.737 -14.183 -10.974 1.00 55.66 80 LEU A N 1
ATOM 627 C CA . LEU A 1 80 ? -0.493 -14.830 -10.541 1.00 55.66 80 LEU A CA 1
ATOM 628 C C . LEU A 1 80 ? 0.548 -14.989 -11.659 1.00 55.66 80 LEU A C 1
ATOM 630 O O . LEU A 1 80 ? 1.744 -14.937 -11.392 1.00 55.66 80 LEU A O 1
ATOM 634 N N . LEU A 1 81 ? 0.105 -15.213 -12.901 1.00 49.97 81 LEU A N 1
ATOM 635 C CA . LEU A 1 81 ? 0.956 -15.629 -14.025 1.00 49.97 81 LEU A CA 1
ATOM 636 C C . LEU A 1 81 ? 0.914 -14.669 -15.217 1.00 49.97 81 LEU A C 1
ATOM 638 O O . LEU A 1 81 ? 1.805 -14.711 -16.067 1.00 49.97 81 LEU A O 1
ATOM 642 N N . CYS A 1 82 ? -0.096 -13.797 -15.304 1.00 53.97 82 CYS A N 1
ATOM 643 C CA . CYS A 1 82 ? -0.142 -12.797 -16.365 1.00 53.97 82 CYS A CA 1
ATOM 644 C C . CYS A 1 82 ? 0.786 -11.633 -16.016 1.00 53.97 82 CYS A C 1
ATOM 646 O O . CYS A 1 82 ? 0.385 -10.630 -15.409 1.00 53.97 82 CYS A O 1
ATOM 648 N N . ASN A 1 83 ? 2.037 -11.768 -16.449 1.00 52.47 83 ASN A N 1
ATOM 649 C CA . ASN A 1 83 ? 2.938 -10.642 -16.589 1.00 52.47 83 ASN A CA 1
ATOM 650 C C . ASN A 1 83 ? 2.368 -9.713 -17.646 1.00 52.47 83 ASN A C 1
ATOM 652 O O . ASN A 1 83 ? 2.202 -10.080 -18.810 1.00 52.47 83 ASN A O 1
ATOM 656 N N . CYS A 1 84 ? 2.011 -8.512 -17.217 1.00 52.41 84 CYS A N 1
ATOM 657 C CA . CYS A 1 84 ? 1.323 -7.573 -18.067 1.00 52.41 84 CYS A CA 1
ATOM 658 C C . CYS A 1 84 ? 2.264 -6.839 -19.022 1.00 52.41 84 CYS A C 1
ATOM 660 O O . CYS A 1 84 ? 2.450 -5.635 -18.936 1.00 52.41 84 CYS A O 1
ATOM 662 N N . TRP A 1 85 ? 2.871 -7.591 -19.937 1.00 46.94 85 TRP A N 1
ATOM 663 C CA . TRP A 1 85 ? 3.831 -7.115 -20.927 1.00 46.94 85 TRP A CA 1
ATOM 664 C C . TRP A 1 85 ? 3.147 -6.725 -22.240 1.00 46.94 85 TRP A C 1
ATOM 666 O O . TRP A 1 85 ? 3.473 -7.236 -23.309 1.00 46.94 85 TRP A O 1
ATOM 676 N N . ALA A 1 86 ? 2.178 -5.816 -22.173 1.00 42.69 86 ALA A N 1
ATOM 677 C CA . ALA A 1 86 ? 1.756 -5.076 -23.356 1.00 42.69 86 ALA A CA 1
ATOM 678 C C . ALA A 1 86 ? 2.453 -3.713 -23.312 1.00 42.69 86 ALA A C 1
ATOM 680 O O . ALA A 1 86 ? 1.919 -2.761 -22.754 1.00 42.69 86 ALA A O 1
ATOM 681 N N . VAL A 1 87 ? 3.670 -3.671 -23.858 1.00 43.22 87 VAL A N 1
ATOM 682 C CA . VAL A 1 87 ? 4.432 -2.440 -24.107 1.00 43.22 87 VAL A CA 1
ATOM 683 C C . VAL A 1 87 ? 3.551 -1.514 -24.952 1.00 43.22 87 VAL A C 1
ATOM 685 O O . VAL A 1 87 ? 3.147 -1.899 -26.055 1.00 43.22 87 VAL A O 1
ATOM 688 N N . ASP A 1 88 ? 3.207 -0.323 -24.453 1.00 41.84 88 ASP A N 1
ATOM 689 C CA . ASP A 1 88 ? 2.606 0.705 -25.316 1.00 41.84 88 ASP A CA 1
ATOM 690 C C . ASP A 1 88 ? 3.664 1.021 -26.391 1.00 41.84 88 ASP A C 1
ATOM 692 O O . ASP A 1 88 ? 4.812 1.267 -26.051 1.00 41.84 88 ASP A O 1
ATOM 696 N N . PRO A 1 89 ? 3.366 1.046 -27.697 1.00 41.50 89 PRO A N 1
ATOM 697 C CA . PRO A 1 89 ? 4.340 1.479 -28.707 1.00 41.50 89 PRO A CA 1
ATOM 698 C C . PRO A 1 89 ? 4.856 2.921 -28.507 1.00 41.50 89 PRO A C 1
ATOM 700 O O . PRO A 1 89 ? 5.783 3.348 -29.194 1.00 41.50 89 PRO A O 1
ATOM 703 N N . ARG A 1 90 ? 4.250 3.683 -27.585 1.00 51.47 90 ARG A N 1
ATOM 704 C CA . ARG A 1 90 ? 4.680 4.996 -27.079 1.00 51.47 90 ARG A CA 1
ATOM 705 C C . ARG A 1 90 ? 5.321 4.914 -25.683 1.00 51.47 90 ARG A C 1
ATOM 707 O O . ARG A 1 90 ? 5.474 5.954 -25.036 1.00 51.47 90 ARG A O 1
ATOM 714 N N . ASP A 1 91 ? 5.649 3.715 -25.192 1.00 54.72 91 ASP A N 1
ATOM 715 C CA . ASP A 1 91 ? 6.359 3.517 -23.929 1.00 54.72 91 ASP A CA 1
ATOM 716 C C . ASP A 1 91 ? 7.709 4.202 -24.034 1.00 54.72 91 ASP A C 1
ATOM 718 O O . ASP A 1 91 ? 8.614 3.779 -24.750 1.00 54.72 91 ASP A O 1
ATOM 722 N N . THR A 1 92 ? 7.818 5.309 -23.314 1.00 62.62 92 THR A N 1
ATOM 723 C CA . THR A 1 92 ? 9.078 6.008 -23.139 1.00 62.62 92 THR A CA 1
ATOM 724 C C . THR A 1 92 ? 9.807 5.535 -21.892 1.00 62.62 92 THR A C 1
ATOM 726 O O . THR A 1 92 ? 10.892 6.038 -21.673 1.00 62.62 92 THR A O 1
ATOM 729 N N . CYS A 1 93 ? 9.271 4.605 -21.077 1.00 73.81 93 CYS A N 1
ATOM 730 C CA . CYS A 1 93 ? 10.015 4.075 -19.924 1.00 73.81 93 CYS A CA 1
ATOM 731 C C . CYS A 1 93 ? 11.432 3.643 -20.358 1.00 73.81 93 CYS A C 1
ATOM 733 O O . CYS A 1 93 ? 11.582 3.093 -21.456 1.00 73.81 93 CYS A O 1
ATOM 735 N N . PRO A 1 94 ? 12.469 3.889 -19.532 1.00 78.62 94 PRO A N 1
ATOM 736 C CA . PRO A 1 94 ? 13.823 3.469 -19.863 1.00 78.62 94 PRO A CA 1
ATOM 737 C C . PRO A 1 94 ? 13.867 1.971 -20.157 1.00 78.62 94 PRO A C 1
ATOM 739 O O . PRO A 1 94 ? 13.071 1.195 -19.615 1.00 78.62 94 PRO A O 1
ATOM 742 N N . LYS A 1 95 ? 14.796 1.566 -21.024 1.00 73.56 95 LYS A N 1
ATOM 743 C CA . LYS A 1 95 ? 14.907 0.166 -21.432 1.00 73.56 95 LYS A CA 1
ATOM 744 C C . LYS A 1 95 ? 15.168 -0.721 -20.213 1.00 73.56 95 LYS A C 1
ATOM 746 O O . LYS A 1 95 ? 15.862 -0.317 -19.280 1.00 73.56 95 LYS A O 1
ATOM 751 N N . ALA A 1 96 ? 14.624 -1.936 -20.223 1.00 71.19 96 ALA A N 1
ATOM 752 C CA . ALA A 1 96 ? 14.694 -2.847 -19.080 1.00 71.19 96 ALA A CA 1
ATOM 753 C C . ALA A 1 96 ? 16.142 -3.139 -18.641 1.00 71.19 96 ALA A C 1
ATOM 755 O O . ALA A 1 96 ? 16.422 -3.267 -17.448 1.00 71.19 96 ALA A O 1
ATOM 756 N N . GLU A 1 97 ? 17.085 -3.168 -19.585 1.00 73.06 97 GLU A N 1
ATOM 757 C CA . GLU A 1 97 ? 18.504 -3.399 -19.309 1.00 73.06 97 GLU A CA 1
ATOM 758 C C . GLU A 1 97 ? 19.140 -2.264 -18.485 1.00 73.06 97 GLU A C 1
ATOM 760 O O . GLU A 1 97 ? 20.091 -2.499 -17.745 1.00 73.06 97 GLU A O 1
ATOM 765 N N . GLU A 1 98 ? 18.609 -1.040 -18.572 1.00 79.19 98 GLU A N 1
ATOM 766 C CA . GLU A 1 98 ? 19.128 0.139 -17.862 1.00 79.19 98 GLU A CA 1
ATOM 767 C C . GLU A 1 98 ? 18.613 0.239 -16.418 1.00 79.19 98 GLU A C 1
ATOM 769 O O . GLU A 1 98 ? 19.262 0.861 -15.565 1.00 79.19 98 GLU A O 1
ATOM 774 N N . LEU A 1 99 ? 17.452 -0.370 -16.150 1.00 85.38 99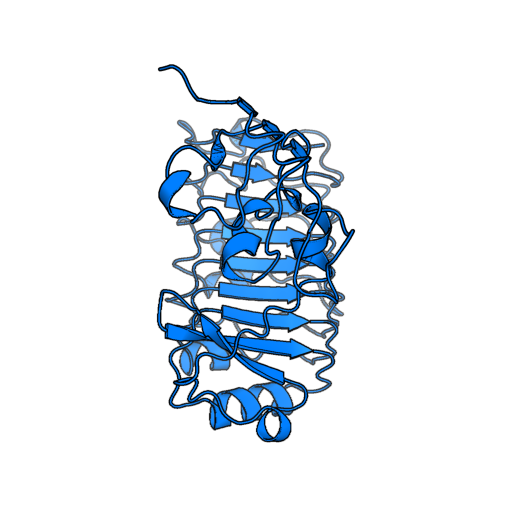 LEU A N 1
ATOM 775 C CA . LEU A 1 99 ? 16.767 -0.341 -14.854 1.00 85.38 99 LEU A CA 1
ATOM 776 C C . LEU A 1 99 ? 16.913 -1.632 -14.050 1.00 85.38 99 LEU A C 1
ATOM 778 O O . LEU A 1 99 ? 16.528 -1.642 -12.883 1.00 85.38 99 LEU A O 1
ATOM 782 N N . THR A 1 100 ? 17.479 -2.690 -14.639 1.00 82.19 100 THR A N 1
ATOM 783 C CA . THR A 1 100 ? 17.692 -3.985 -13.977 1.00 82.19 100 THR A CA 1
ATOM 784 C C . THR A 1 100 ? 18.363 -3.788 -12.605 1.00 82.19 100 THR A C 1
ATOM 786 O O . THR A 1 100 ? 19.372 -3.084 -12.522 1.00 82.19 100 THR A O 1
ATOM 789 N N . PRO A 1 101 ? 17.844 -4.397 -11.518 1.00 88.44 101 PRO A N 1
ATOM 790 C CA . PRO A 1 101 ? 16.822 -5.455 -11.465 1.00 88.44 101 PRO A CA 1
ATOM 791 C C . PRO A 1 101 ? 15.371 -4.945 -11.366 1.00 88.44 101 PRO A C 1
ATOM 793 O O . PRO A 1 101 ? 14.455 -5.719 -11.099 1.00 88.44 101 PRO A O 1
ATOM 796 N N . CYS A 1 102 ? 15.146 -3.648 -11.556 1.00 88.38 102 CYS A N 1
ATOM 797 C CA . CYS A 1 102 ? 13.818 -3.061 -11.623 1.00 88.38 102 CYS A CA 1
ATOM 798 C C . CYS A 1 102 ? 13.327 -2.933 -13.070 1.00 88.38 102 CYS A C 1
ATOM 800 O O . CYS A 1 102 ? 14.092 -2.991 -14.033 1.00 88.38 102 CYS A O 1
ATOM 802 N N . PHE A 1 103 ? 12.031 -2.695 -13.221 1.00 83.94 103 PHE A N 1
ATOM 803 C CA . PHE A 1 103 ? 11.412 -2.363 -14.492 1.00 83.94 103 PHE A CA 1
ATOM 804 C C . PHE A 1 103 ? 10.401 -1.228 -14.336 1.00 83.94 103 PHE A C 1
ATOM 806 O O . PHE A 1 103 ? 9.839 -1.011 -13.262 1.00 83.94 103 PHE A O 1
ATOM 813 N N . CYS A 1 104 ? 10.184 -0.504 -15.430 1.00 84.75 104 CYS A N 1
ATOM 814 C CA . CYS A 1 104 ? 9.237 0.599 -15.547 1.00 84.75 104 CYS A CA 1
ATOM 815 C C . CYS A 1 104 ? 8.243 0.265 -16.653 1.00 84.75 104 CYS A C 1
ATOM 817 O O . CYS A 1 104 ? 8.641 -0.177 -17.729 1.00 84.75 104 CYS A O 1
ATOM 819 N N . GLN A 1 105 ? 6.967 0.517 -16.395 1.00 77.44 105 GLN A N 1
ATOM 820 C CA . GLN A 1 105 ? 5.907 0.467 -17.399 1.00 77.44 105 GLN A CA 1
ATOM 821 C C . GLN A 1 105 ? 4.949 1.635 -17.184 1.00 77.44 105 GLN A C 1
ATOM 823 O O . GLN A 1 105 ? 4.782 2.084 -16.050 1.00 77.44 105 GLN A O 1
ATOM 828 N N . LYS A 1 106 ? 4.273 2.118 -18.225 1.00 74.56 106 LYS A N 1
ATOM 829 C CA . LYS A 1 106 ? 3.178 3.077 -18.037 1.00 74.56 106 LYS A CA 1
ATOM 830 C C . LYS A 1 106 ? 1.856 2.364 -17.779 1.00 74.56 106 LYS A C 1
ATOM 832 O O . LYS A 1 106 ? 1.504 1.391 -18.438 1.00 74.56 106 LYS A O 1
ATOM 837 N N . HIS A 1 107 ? 1.094 2.878 -16.824 1.00 70.12 107 HIS A N 1
ATOM 838 C CA . HIS A 1 107 ? -0.291 2.495 -16.625 1.00 70.12 107 HIS A CA 1
ATOM 839 C C . HIS A 1 107 ? -1.113 2.909 -17.853 1.00 70.12 107 HIS A C 1
ATOM 841 O O . HIS A 1 107 ? -1.058 4.060 -18.287 1.00 70.12 107 HIS A O 1
ATOM 847 N N . PHE A 1 108 ? -1.874 1.968 -18.414 1.00 59.94 108 PHE A N 1
ATOM 848 C CA . PHE A 1 108 ? -2.517 2.125 -19.722 1.00 59.94 108 PHE A CA 1
ATOM 849 C C . PHE A 1 108 ? -3.508 3.299 -19.786 1.00 59.94 108 PHE A C 1
ATOM 851 O O . PHE A 1 108 ? -3.607 3.968 -20.811 1.00 59.94 108 PHE A O 1
ATOM 858 N N . GLU A 1 109 ? -4.233 3.570 -18.697 1.00 61.53 109 GLU A N 1
ATOM 859 C CA . GLU A 1 109 ? -5.263 4.618 -18.685 1.00 61.53 109 GLU A CA 1
ATOM 860 C C . GLU A 1 109 ? -4.721 6.000 -18.312 1.00 61.53 109 GLU A C 1
ATOM 862 O O . GLU A 1 109 ? -5.139 7.010 -18.874 1.00 61.53 109 GLU A O 1
ATOM 867 N N . THR A 1 110 ? -3.803 6.053 -17.346 1.00 71.00 110 THR A N 1
ATOM 868 C CA . THR A 1 110 ? -3.307 7.311 -16.762 1.00 71.00 110 THR A CA 1
ATOM 869 C C . THR A 1 110 ? -2.020 7.785 -17.432 1.00 71.00 110 THR A C 1
ATOM 871 O O . THR A 1 110 ? -1.663 8.953 -17.310 1.00 71.00 110 THR A O 1
ATOM 874 N N . GLY A 1 111 ? -1.297 6.891 -18.116 1.00 73.88 111 GLY A N 1
ATOM 875 C CA . GLY A 1 111 ? 0.026 7.154 -18.681 1.00 73.88 111 GLY A CA 1
ATOM 876 C C . GLY A 1 111 ? 1.141 7.318 -17.639 1.00 73.88 111 GLY A C 1
ATOM 877 O O . GLY A 1 111 ? 2.277 7.606 -18.020 1.00 73.88 111 GLY A O 1
ATOM 878 N N . ARG A 1 112 ? 0.842 7.146 -16.343 1.00 81.94 112 ARG A N 1
ATOM 879 C CA . ARG A 1 112 ? 1.806 7.288 -15.241 1.00 81.94 112 ARG A CA 1
ATOM 880 C C . ARG A 1 112 ? 2.666 6.039 -15.093 1.00 81.94 112 ARG A C 1
ATOM 882 O O . ARG A 1 112 ? 2.209 4.931 -15.349 1.00 81.94 112 ARG A O 1
ATOM 889 N N . ALA A 1 113 ? 3.906 6.208 -14.658 1.00 85.56 113 ALA A N 1
ATOM 890 C CA . ALA A 1 113 ? 4.840 5.113 -14.467 1.00 85.56 113 ALA A CA 1
ATOM 891 C C . ALA A 1 113 ? 4.473 4.246 -13.255 1.00 85.56 113 ALA A C 1
ATOM 893 O O . ALA A 1 113 ? 4.195 4.729 -12.155 1.00 85.56 113 ALA A O 1
ATOM 894 N N . ILE A 1 114 ? 4.539 2.942 -13.469 1.00 83.81 114 ILE A N 1
ATOM 895 C CA . ILE A 1 114 ? 4.553 1.899 -12.461 1.00 83.81 114 ILE A CA 1
ATOM 896 C C . ILE A 1 114 ? 5.957 1.314 -12.487 1.00 83.81 114 ILE A C 1
ATOM 898 O O . ILE A 1 114 ? 6.397 0.792 -13.513 1.00 83.81 114 ILE A O 1
ATOM 902 N N . VAL A 1 115 ? 6.653 1.408 -11.361 1.00 89.56 115 VAL A N 1
ATOM 903 C CA . VAL A 1 115 ? 8.000 0.858 -11.217 1.00 89.56 115 VAL A CA 1
ATOM 904 C C . VAL A 1 115 ? 7.953 -0.312 -10.260 1.00 89.56 115 VAL A C 1
ATOM 906 O O . VAL A 1 115 ? 7.368 -0.218 -9.182 1.00 89.56 115 VAL A O 1
ATOM 909 N N . ARG A 1 116 ? 8.558 -1.426 -10.659 1.00 85.75 116 ARG A N 1
ATOM 910 C CA . ARG A 1 116 ? 8.655 -2.627 -9.838 1.00 85.75 116 ARG A CA 1
ATOM 911 C C . ARG A 1 116 ? 10.100 -3.062 -9.754 1.00 85.75 116 ARG A C 1
ATOM 913 O O . ARG A 1 116 ? 10.769 -3.228 -10.767 1.00 85.75 116 ARG A O 1
ATOM 920 N N . CYS A 1 117 ? 10.560 -3.215 -8.528 1.00 87.00 117 CYS A N 1
ATOM 921 C CA . CYS A 1 117 ? 11.888 -3.664 -8.178 1.00 87.00 117 CYS A CA 1
ATOM 922 C C . CYS A 1 117 ? 11.775 -5.021 -7.509 1.00 87.00 117 CYS A C 1
ATOM 924 O O . CYS A 1 117 ? 11.031 -5.168 -6.542 1.00 87.00 117 CYS A O 1
ATOM 926 N N . GLU A 1 118 ? 12.537 -5.990 -7.996 1.00 87.25 118 GLU A N 1
ATOM 927 C CA . GLU A 1 118 ? 12.562 -7.331 -7.433 1.00 87.25 118 GLU A CA 1
ATOM 928 C C . GLU A 1 118 ? 13.995 -7.704 -7.063 1.00 87.25 118 GLU A C 1
ATOM 930 O O . GLU A 1 118 ? 14.934 -7.385 -7.791 1.00 87.25 118 GLU A O 1
ATOM 935 N N . SER A 1 119 ? 14.179 -8.380 -5.927 1.00 90.69 119 SER A N 1
ATOM 936 C CA . SER A 1 119 ? 15.496 -8.866 -5.492 1.00 90.69 119 SER A CA 1
ATOM 937 C C . SER A 1 119 ? 16.576 -7.775 -5.369 1.00 90.69 119 SER A C 1
ATOM 939 O O . SER A 1 119 ? 17.762 -8.046 -5.572 1.00 90.69 119 SER A O 1
ATOM 941 N N . ILE A 1 120 ? 16.205 -6.535 -5.016 1.00 94.50 120 ILE A N 1
ATOM 942 C CA . ILE A 1 120 ? 17.198 -5.483 -4.751 1.00 94.50 120 ILE A CA 1
ATOM 943 C C . ILE A 1 120 ? 17.887 -5.723 -3.405 1.00 94.50 120 ILE A C 1
ATOM 945 O O . ILE A 1 120 ? 17.251 -6.102 -2.422 1.00 94.50 120 ILE A O 1
ATOM 949 N N . ALA A 1 121 ? 19.203 -5.502 -3.370 1.00 93.62 121 ALA A N 1
ATOM 950 C CA . ALA A 1 121 ? 20.058 -5.815 -2.221 1.00 93.62 121 ALA A CA 1
ATOM 951 C C . ALA A 1 121 ? 20.595 -4.578 -1.477 1.00 93.62 121 ALA A C 1
ATOM 953 O O . ALA A 1 121 ? 21.313 -4.712 -0.485 1.00 93.62 121 ALA A O 1
ATOM 954 N N . SER A 1 122 ? 20.306 -3.367 -1.961 1.00 94.38 122 SER A N 1
ATOM 955 C CA . SER A 1 122 ? 20.723 -2.132 -1.300 1.00 94.38 122 SER A CA 1
ATOM 956 C C . SER A 1 122 ? 19.809 -0.958 -1.631 1.00 94.38 122 SER A C 1
ATOM 958 O O . SER A 1 122 ? 19.146 -0.912 -2.669 1.00 94.38 122 SER A O 1
ATOM 960 N N . ASN A 1 123 ? 19.818 0.024 -0.732 1.00 94.12 123 ASN A N 1
ATOM 961 C CA . ASN A 1 123 ? 19.110 1.288 -0.887 1.00 94.12 123 ASN A CA 1
ATOM 962 C C . ASN A 1 123 ? 19.598 2.077 -2.116 1.00 94.12 123 ASN A C 1
ATOM 964 O O . ASN A 1 123 ? 18.801 2.758 -2.757 1.00 94.12 123 ASN A O 1
ATOM 968 N N . ASP A 1 124 ? 20.883 1.955 -2.463 1.00 93.31 124 ASP A N 1
ATOM 969 C CA . ASP A 1 124 ? 21.497 2.677 -3.581 1.00 93.31 124 ASP A CA 1
ATOM 970 C C . ASP A 1 124 ? 20.917 2.249 -4.932 1.00 93.31 124 ASP A C 1
ATOM 972 O O . ASP A 1 124 ? 20.696 3.097 -5.791 1.00 93.31 124 ASP A O 1
ATOM 976 N N . ILE A 1 125 ? 20.596 0.958 -5.104 1.00 93.50 125 ILE A N 1
ATOM 977 C CA . ILE A 1 125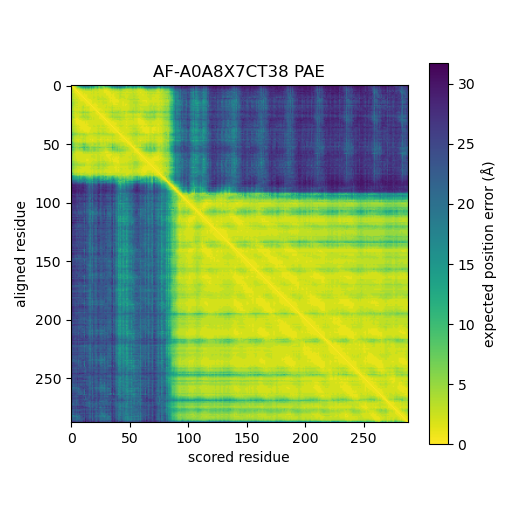 ? 19.958 0.453 -6.332 1.00 93.50 125 ILE A CA 1
ATOM 978 C C . ILE A 1 125 ? 18.585 1.107 -6.521 1.00 93.50 125 ILE A C 1
ATOM 980 O O . ILE A 1 125 ? 18.253 1.558 -7.616 1.00 93.50 125 ILE A O 1
ATOM 984 N N . LEU A 1 126 ? 17.798 1.203 -5.445 1.00 93.44 126 LEU A N 1
ATOM 985 C CA . LEU A 1 126 ? 16.487 1.848 -5.495 1.00 93.44 126 LEU A CA 1
ATOM 986 C C . LEU A 1 126 ? 16.611 3.335 -5.861 1.00 93.44 126 LEU A C 1
ATOM 988 O O . LEU A 1 126 ? 15.858 3.828 -6.699 1.00 93.44 126 LEU A O 1
ATOM 992 N N . LEU A 1 127 ? 17.572 4.048 -5.268 1.00 92.75 127 LEU A N 1
ATOM 993 C CA . LEU A 1 127 ? 17.807 5.465 -5.560 1.00 92.75 127 LEU A CA 1
ATOM 994 C C . LEU A 1 127 ? 18.317 5.698 -6.991 1.00 92.75 127 LEU A C 1
ATOM 996 O O . LEU A 1 127 ? 17.875 6.644 -7.643 1.00 92.75 127 LEU A O 1
ATOM 1000 N N . ASP A 1 128 ? 19.195 4.833 -7.504 1.00 92.25 128 ASP A N 1
ATOM 1001 C CA . ASP A 1 128 ? 19.674 4.889 -8.891 1.00 92.25 128 ASP A CA 1
ATOM 1002 C C . ASP A 1 128 ? 18.517 4.747 -9.892 1.00 92.25 128 ASP A C 1
ATOM 1004 O O . ASP A 1 128 ? 18.374 5.558 -10.810 1.00 92.25 128 ASP A O 1
ATOM 1008 N N . VAL A 1 129 ? 17.618 3.787 -9.659 1.00 91.44 129 VAL A N 1
ATOM 1009 C CA . VAL A 1 129 ? 16.424 3.587 -10.495 1.00 91.44 129 VAL A CA 1
ATOM 1010 C C . VAL A 1 129 ? 15.512 4.813 -10.467 1.00 91.44 129 VAL A C 1
ATOM 1012 O O . VAL A 1 129 ? 15.060 5.269 -11.521 1.00 91.44 129 VAL A O 1
ATOM 1015 N N . LEU A 1 130 ? 15.281 5.400 -9.291 1.00 89.38 130 LEU A N 1
ATOM 1016 C CA . LEU A 1 130 ? 14.458 6.607 -9.148 1.00 89.38 130 LEU A CA 1
ATOM 1017 C C . LEU A 1 130 ? 15.070 7.827 -9.857 1.00 89.38 130 LEU A C 1
ATOM 1019 O O . LEU A 1 130 ? 14.331 8.637 -10.422 1.00 89.38 130 LEU A O 1
ATOM 1023 N N . ASN A 1 131 ? 16.402 7.930 -9.889 1.00 89.31 131 ASN A N 1
ATOM 1024 C CA . ASN A 1 131 ? 17.120 8.973 -10.626 1.00 89.31 131 ASN A CA 1
ATOM 1025 C C . ASN A 1 131 ? 17.022 8.774 -12.145 1.00 89.31 131 ASN A C 1
ATOM 1027 O O . ASN A 1 131 ? 16.699 9.716 -12.873 1.00 89.31 131 ASN A O 1
ATOM 1031 N N . LYS A 1 132 ? 17.229 7.543 -12.629 1.00 88.81 132 LYS A N 1
ATOM 1032 C CA . LYS A 1 132 ? 17.120 7.184 -14.059 1.00 88.81 132 LYS A CA 1
ATOM 1033 C C . LYS A 1 132 ? 15.713 7.348 -14.625 1.00 88.81 132 LYS A C 1
ATOM 1035 O O . LYS A 1 132 ? 15.522 7.476 -15.827 1.00 88.81 132 LYS A O 1
ATOM 1040 N N . THR A 1 133 ? 14.722 7.361 -13.749 1.00 87.62 133 THR A N 1
ATOM 1041 C CA . THR A 1 133 ? 13.313 7.562 -14.088 1.00 87.62 133 THR A CA 1
ATOM 1042 C C . THR A 1 133 ? 12.807 8.922 -13.595 1.00 87.62 133 THR A C 1
ATOM 1044 O O . THR A 1 133 ? 11.603 9.101 -13.407 1.00 87.62 133 THR A O 1
ATOM 1047 N N . SER A 1 134 ? 13.696 9.895 -13.364 1.00 84.81 134 SER A N 1
ATOM 1048 C CA . SER A 1 134 ? 13.365 11.240 -12.862 1.00 84.81 134 SER A CA 1
ATOM 1049 C C . SER A 1 134 ? 12.289 11.950 -13.696 1.00 84.81 134 SER A C 1
ATOM 1051 O O . SER A 1 134 ? 11.364 12.505 -13.103 1.00 84.81 134 SER A O 1
ATOM 1053 N N . ASP A 1 135 ? 12.321 11.796 -15.020 1.00 84.88 135 ASP A N 1
ATOM 1054 C CA . ASP A 1 135 ? 11.380 12.412 -15.973 1.00 84.88 135 ASP A CA 1
ATOM 1055 C C . ASP A 1 135 ? 9.964 11.806 -15.980 1.00 84.88 135 ASP A C 1
ATOM 1057 O O . ASP A 1 135 ? 9.071 12.303 -16.667 1.00 84.88 135 ASP A O 1
ATOM 1061 N N . TYR A 1 136 ? 9.733 10.729 -15.225 1.00 85.50 136 TYR A N 1
ATOM 1062 C CA . TYR A 1 136 ? 8.456 10.020 -15.206 1.00 85.50 136 TYR A CA 1
ATOM 1063 C C . TYR A 1 136 ? 7.659 10.354 -13.948 1.00 85.50 136 TYR A C 1
ATOM 1065 O O . TYR A 1 136 ? 8.184 10.327 -12.826 1.00 85.50 136 TYR A O 1
ATOM 1073 N N . GLU A 1 137 ? 6.366 10.618 -14.138 1.00 85.88 137 GLU A N 1
ATOM 1074 C CA . GLU A 1 137 ? 5.397 10.743 -13.054 1.00 85.88 137 GLU A CA 1
ATOM 1075 C C . GLU A 1 137 ? 4.994 9.361 -12.562 1.00 85.88 137 GLU A C 1
ATOM 1077 O O . GLU A 1 137 ? 4.509 8.540 -13.336 1.00 85.88 137 GLU A O 1
ATOM 1082 N N . TYR A 1 138 ? 5.198 9.100 -11.276 1.00 86.81 138 TYR A N 1
ATOM 1083 C CA . TYR A 1 138 ? 4.915 7.797 -10.699 1.00 86.81 138 TYR A CA 1
ATOM 1084 C C . TYR A 1 138 ? 3.464 7.706 -10.241 1.00 86.81 138 TYR A C 1
ATOM 1086 O O . TYR A 1 138 ? 2.913 8.638 -9.662 1.00 86.81 138 TYR A O 1
ATOM 1094 N N . GLU A 1 139 ? 2.877 6.538 -10.443 1.00 83.12 139 GLU A N 1
ATOM 1095 C CA . GLU A 1 139 ? 1.627 6.135 -9.814 1.00 83.12 139 GLU A CA 1
ATOM 1096 C C . GLU A 1 139 ? 1.898 5.150 -8.685 1.00 83.12 139 GLU A C 1
ATOM 1098 O O . GLU A 1 139 ? 1.478 5.377 -7.550 1.00 83.12 139 GLU A O 1
ATOM 1103 N N . SER A 1 140 ? 2.639 4.084 -8.996 1.00 83.88 140 SER A N 1
ATOM 1104 C CA . SER A 1 140 ? 2.887 2.989 -8.062 1.00 83.88 140 SER A CA 1
ATOM 1105 C C . SER A 1 140 ? 4.354 2.570 -8.044 1.00 83.88 140 SER A C 1
ATOM 1107 O O . SER A 1 140 ? 4.992 2.486 -9.096 1.00 83.88 140 SER A O 1
ATOM 1109 N N . LEU A 1 141 ? 4.859 2.259 -6.852 1.00 92.38 141 LEU A N 1
ATOM 1110 C CA . LEU A 1 141 ? 6.150 1.606 -6.647 1.00 92.38 141 LEU A CA 1
ATOM 1111 C C . LEU A 1 141 ? 5.937 0.249 -5.972 1.00 92.38 141 LEU A C 1
ATOM 1113 O O . LEU A 1 141 ? 5.280 0.170 -4.934 1.00 92.38 141 LEU A O 1
ATOM 1117 N N . PHE A 1 142 ? 6.526 -0.793 -6.547 1.00 91.94 142 PHE A N 1
ATOM 1118 C CA . PHE A 1 142 ? 6.569 -2.139 -5.990 1.00 91.94 142 PHE A CA 1
ATOM 1119 C C . PHE A 1 142 ? 8.008 -2.495 -5.616 1.00 91.94 142 PHE A C 1
ATOM 1121 O O . PHE A 1 142 ? 8.925 -2.287 -6.413 1.00 91.94 142 PHE A O 1
ATOM 1128 N N . VAL A 1 143 ? 8.202 -3.019 -4.408 1.00 92.31 143 VAL A N 1
ATOM 1129 C CA . VAL A 1 143 ? 9.481 -3.549 -3.926 1.00 92.31 143 VAL A CA 1
ATOM 1130 C C . VAL A 1 143 ? 9.241 -4.956 -3.396 1.00 92.31 143 VAL A C 1
ATOM 1132 O O . VAL A 1 143 ? 8.692 -5.142 -2.310 1.00 92.31 143 VAL A O 1
ATOM 1135 N N . ASP A 1 144 ? 9.638 -5.951 -4.176 1.00 85.25 144 ASP A N 1
ATOM 1136 C CA . ASP A 1 144 ? 9.346 -7.354 -3.910 1.00 85.25 144 ASP A CA 1
ATOM 1137 C C . ASP A 1 144 ? 10.636 -8.140 -3.661 1.00 85.25 144 ASP A C 1
ATOM 1139 O O . ASP A 1 144 ? 11.682 -7.859 -4.254 1.00 85.25 144 ASP A O 1
ATOM 1143 N N . LEU A 1 145 ? 10.570 -9.147 -2.787 1.00 88.62 145 LEU A N 1
ATOM 1144 C CA . LEU A 1 145 ? 11.640 -10.140 -2.600 1.00 88.62 145 LEU A CA 1
ATOM 1145 C C . LEU A 1 145 ? 13.021 -9.526 -2.316 1.00 88.62 145 LEU A C 1
ATOM 1147 O O . LEU A 1 145 ? 14.054 -10.059 -2.711 1.00 88.62 145 LEU A O 1
ATOM 1151 N N . SER A 1 146 ? 13.049 -8.374 -1.652 1.00 93.25 146 SER A N 1
ATOM 1152 C CA . SER A 1 146 ? 14.232 -7.524 -1.559 1.00 93.25 146 SER A CA 1
ATOM 1153 C C . SER A 1 146 ? 14.839 -7.526 -0.159 1.00 93.25 146 SER A C 1
ATOM 1155 O O . SER A 1 146 ? 14.162 -7.789 0.835 1.00 93.25 146 SER A O 1
ATOM 1157 N N . THR A 1 147 ? 16.132 -7.220 -0.068 1.00 96.19 147 THR A N 1
ATOM 1158 C CA . THR A 1 147 ? 16.854 -7.072 1.202 1.00 96.19 147 THR A CA 1
ATOM 1159 C C . THR A 1 147 ? 17.461 -5.680 1.280 1.00 96.19 147 THR A C 1
ATOM 1161 O O . THR A 1 147 ? 18.371 -5.352 0.527 1.00 96.19 147 THR A O 1
ATOM 1164 N N . LEU A 1 148 ? 16.956 -4.852 2.190 1.00 96.00 148 LEU A N 1
ATOM 1165 C CA . LEU A 1 148 ? 17.326 -3.439 2.304 1.00 96.00 148 LEU A CA 1
ATOM 1166 C C . LEU A 1 148 ? 17.700 -3.086 3.738 1.00 96.00 148 LEU A C 1
ATOM 1168 O O . LEU A 1 148 ? 17.386 -3.812 4.673 1.00 96.00 148 LEU A O 1
ATOM 1172 N N . THR A 1 149 ? 18.330 -1.934 3.954 1.00 96.25 149 THR A N 1
ATOM 1173 C CA . THR A 1 149 ? 18.440 -1.424 5.333 1.00 96.25 149 THR A CA 1
ATOM 1174 C C . THR A 1 149 ? 17.105 -0.815 5.768 1.00 96.25 149 THR A C 1
ATOM 1176 O O . THR A 1 149 ? 16.634 -1.069 6.874 1.00 96.25 149 THR A O 1
ATOM 1179 N N . TYR A 1 150 ? 16.485 -0.057 4.868 1.00 96.81 150 TYR A N 1
ATOM 1180 C CA . TYR A 1 150 ? 15.172 0.581 4.988 1.00 96.81 150 TYR A CA 1
ATOM 1181 C C . TYR A 1 150 ? 14.730 1.046 3.598 1.00 96.81 150 TYR A C 1
ATOM 1183 O O . TYR A 1 150 ? 15.550 1.080 2.680 1.00 96.81 150 TYR A O 1
ATOM 1191 N N . ILE A 1 151 ? 13.480 1.464 3.429 1.00 96.50 151 ILE A N 1
ATOM 1192 C CA . ILE A 1 151 ? 13.083 2.270 2.270 1.00 96.50 151 ILE A CA 1
ATOM 1193 C C . ILE A 1 151 ? 13.463 3.731 2.556 1.00 96.50 151 ILE A C 1
ATOM 1195 O O . ILE A 1 151 ? 13.036 4.255 3.583 1.00 96.50 151 ILE A O 1
ATOM 1199 N N . PRO A 1 152 ? 14.291 4.405 1.735 1.00 96.25 152 PRO A N 1
ATOM 1200 C CA . PRO A 1 152 ? 14.660 5.795 2.004 1.00 96.25 152 PRO A CA 1
ATOM 1201 C C . PRO A 1 152 ? 13.433 6.709 1.966 1.00 96.25 152 PRO A C 1
ATOM 1203 O O . PRO A 1 152 ? 12.727 6.760 0.966 1.00 96.25 152 PRO A O 1
ATOM 1206 N N . SER A 1 153 ? 13.183 7.493 3.008 1.00 95.69 153 SER A N 1
ATOM 1207 C CA . SER A 1 153 ? 12.048 8.424 3.045 1.00 95.69 153 SER A CA 1
ATOM 1208 C C . SER A 1 153 ? 12.142 9.534 2.002 1.00 95.69 153 SER A C 1
ATOM 1210 O O . SER A 1 153 ? 11.124 10.094 1.593 1.00 95.69 153 SER A O 1
ATOM 1212 N N . THR A 1 154 ? 13.351 9.810 1.509 1.00 93.38 154 THR A N 1
ATOM 1213 C CA . THR A 1 154 ? 13.596 10.751 0.414 1.00 93.38 154 THR A CA 1
ATOM 1214 C C . THR A 1 154 ? 12.861 10.370 -0.867 1.00 93.38 154 THR A C 1
ATOM 1216 O O . THR A 1 154 ? 12.537 11.274 -1.633 1.00 93.38 154 THR A O 1
ATOM 1219 N N . ILE A 1 155 ? 12.510 9.090 -1.089 1.00 93.88 155 ILE A N 1
ATOM 1220 C CA . ILE A 1 155 ? 11.771 8.676 -2.296 1.00 93.88 155 ILE A CA 1
ATOM 1221 C C . ILE A 1 155 ? 10.424 9.397 -2.424 1.00 93.88 155 ILE A C 1
ATOM 1223 O O . ILE A 1 155 ? 10.005 9.709 -3.533 1.00 93.88 155 ILE A O 1
ATOM 1227 N N . PHE A 1 156 ? 9.777 9.712 -1.299 1.00 93.88 156 PHE A N 1
ATOM 1228 C CA . PHE A 1 156 ? 8.492 10.415 -1.265 1.00 93.88 156 PHE A CA 1
ATOM 1229 C C . PHE A 1 156 ? 8.635 11.930 -1.456 1.00 93.88 156 PHE A C 1
ATOM 1231 O O . PHE A 1 156 ? 7.661 12.609 -1.769 1.00 93.88 156 PHE A O 1
ATOM 1238 N N . GLU A 1 157 ? 9.844 12.462 -1.267 1.00 89.19 157 GLU A N 1
ATOM 1239 C CA . GLU A 1 157 ? 10.172 13.869 -1.511 1.00 89.19 157 GLU A CA 1
ATOM 1240 C C . GLU A 1 157 ? 10.513 14.088 -2.997 1.00 89.19 157 GLU A C 1
ATOM 1242 O O . GLU A 1 157 ? 10.130 15.102 -3.580 1.00 89.19 157 GLU A O 1
ATOM 1247 N N . ILE A 1 158 ? 11.189 13.117 -3.628 1.00 87.94 158 ILE A N 1
ATOM 1248 C CA . ILE A 1 158 ? 11.590 13.192 -5.044 1.00 87.94 158 ILE A CA 1
ATOM 1249 C C . ILE A 1 158 ? 10.520 12.670 -6.010 1.00 87.94 158 ILE A C 1
ATOM 1251 O O . ILE A 1 158 ? 10.486 13.093 -7.166 1.00 87.94 158 ILE A O 1
ATOM 1255 N N . LYS A 1 159 ? 9.641 11.761 -5.564 1.00 90.19 159 LYS A N 1
ATOM 1256 C CA . LYS A 1 159 ? 8.561 11.181 -6.372 1.00 90.19 159 LYS A CA 1
ATOM 1257 C C . LYS A 1 159 ? 7.212 11.321 -5.681 1.00 90.19 159 LYS A C 1
ATOM 1259 O O . LYS A 1 159 ? 7.038 10.977 -4.516 1.00 90.19 159 LYS A O 1
ATOM 1264 N N . LYS A 1 160 ? 6.215 11.759 -6.454 1.00 89.69 160 LYS A N 1
ATOM 1265 C CA . LYS A 1 160 ? 4.813 11.858 -6.026 1.00 89.69 160 LYS A CA 1
ATOM 1266 C C . LYS A 1 160 ? 4.126 10.492 -6.097 1.00 89.69 160 LYS A C 1
ATOM 1268 O O . LYS A 1 160 ? 3.302 10.255 -6.971 1.00 89.69 160 LYS A O 1
ATOM 1273 N N . LEU A 1 161 ? 4.513 9.583 -5.209 1.00 92.00 161 LEU A N 1
ATOM 1274 C CA . LEU A 1 161 ? 3.963 8.228 -5.149 1.00 92.00 161 LEU A CA 1
ATOM 1275 C C . LEU A 1 161 ? 2.529 8.252 -4.607 1.00 92.00 161 LEU A C 1
ATOM 1277 O O . LEU A 1 161 ? 2.305 8.768 -3.514 1.00 92.00 161 LEU A O 1
ATOM 1281 N N . THR A 1 162 ? 1.580 7.676 -5.352 1.00 90.19 162 THR A N 1
ATOM 1282 C CA . THR A 1 162 ? 0.198 7.473 -4.881 1.00 90.19 162 THR A CA 1
ATOM 1283 C C . THR A 1 162 ? 0.055 6.133 -4.170 1.00 90.19 162 THR A C 1
ATOM 1285 O O . THR A 1 162 ? -0.597 6.063 -3.129 1.00 90.19 162 THR A O 1
ATOM 1288 N N . ASN A 1 163 ? 0.719 5.093 -4.681 1.00 89.56 163 ASN A N 1
ATOM 1289 C CA . ASN A 1 163 ? 0.644 3.746 -4.126 1.00 89.56 163 ASN A CA 1
ATOM 1290 C C . ASN A 1 163 ? 2.042 3.158 -3.910 1.00 89.56 163 ASN A C 1
ATOM 1292 O O . ASN A 1 163 ? 2.903 3.228 -4.793 1.00 89.56 163 ASN A O 1
ATOM 1296 N N . VAL A 1 164 ? 2.267 2.537 -2.756 1.00 95.12 164 VAL A N 1
ATOM 1297 C CA . VAL A 1 164 ? 3.504 1.804 -2.465 1.00 95.12 164 VAL A CA 1
ATOM 1298 C C . VAL A 1 164 ? 3.167 0.413 -1.959 1.00 95.12 164 VAL A C 1
ATOM 1300 O O . VAL A 1 164 ? 2.408 0.260 -1.004 1.00 95.12 164 VAL A O 1
ATOM 1303 N N . TYR A 1 165 ? 3.779 -0.584 -2.589 1.00 93.31 165 TYR A N 1
ATOM 1304 C CA . TYR A 1 165 ? 3.621 -1.994 -2.270 1.00 93.31 165 TYR A CA 1
ATOM 1305 C C . TYR A 1 165 ? 4.985 -2.590 -1.943 1.00 93.31 165 TYR A C 1
ATOM 1307 O O . TYR A 1 165 ? 5.927 -2.467 -2.727 1.00 93.31 165 TYR A O 1
ATOM 1315 N N . ILE A 1 166 ? 5.096 -3.243 -0.792 1.00 93.50 166 ILE A N 1
ATOM 1316 C CA . ILE A 1 166 ? 6.315 -3.926 -0.368 1.00 93.50 166 ILE A CA 1
ATOM 1317 C C . ILE A 1 166 ? 5.941 -5.349 0.021 1.00 93.50 166 ILE A C 1
ATOM 1319 O O . ILE A 1 166 ? 5.148 -5.551 0.942 1.00 93.50 166 ILE A O 1
ATOM 1323 N N . PHE A 1 167 ? 6.511 -6.325 -0.681 1.00 90.00 167 PHE A N 1
ATOM 1324 C CA . PHE A 1 167 ? 6.148 -7.732 -0.544 1.00 90.00 167 PHE A CA 1
ATOM 1325 C C . PHE A 1 167 ? 7.376 -8.592 -0.248 1.00 90.00 167 PHE A C 1
ATOM 1327 O O . PHE A 1 167 ? 8.437 -8.410 -0.853 1.00 90.00 167 PHE A O 1
ATOM 1334 N N . ALA A 1 168 ? 7.231 -9.536 0.684 1.00 89.44 168 ALA A N 1
ATOM 1335 C CA . ALA A 1 168 ? 8.204 -10.588 0.990 1.00 89.44 168 ALA A CA 1
ATOM 1336 C C . ALA A 1 168 ? 9.656 -10.085 1.091 1.00 89.44 168 ALA A C 1
ATOM 1338 O O . ALA A 1 168 ? 10.587 -10.690 0.560 1.00 89.44 168 ALA A O 1
ATOM 1339 N N . SER A 1 169 ? 9.845 -8.945 1.755 1.00 92.81 169 SER A N 1
ATOM 1340 C CA . SER A 1 169 ? 11.133 -8.251 1.828 1.00 92.81 169 SER A CA 1
ATOM 1341 C C . SER A 1 169 ? 11.673 -8.206 3.257 1.00 92.81 169 SER A C 1
ATOM 1343 O O . SER A 1 169 ? 10.922 -8.184 4.236 1.00 92.81 169 SER A O 1
ATOM 1345 N N . ALA A 1 170 ? 12.997 -8.187 3.389 1.00 96.56 170 ALA A N 1
ATOM 1346 C CA . ALA A 1 170 ? 13.699 -8.110 4.664 1.00 96.56 170 ALA A CA 1
ATOM 1347 C C . ALA A 1 170 ? 14.395 -6.755 4.823 1.00 96.56 170 ALA A C 1
ATOM 1349 O O . ALA A 1 170 ? 15.040 -6.273 3.893 1.00 96.56 170 ALA A O 1
ATOM 1350 N N . MET A 1 171 ? 14.285 -6.139 6.002 1.00 95.75 171 MET A N 1
ATOM 1351 C CA . MET A 1 171 ? 14.977 -4.878 6.282 1.00 95.75 171 MET A CA 1
ATOM 1352 C C . MET A 1 171 ? 15.227 -4.620 7.768 1.00 95.75 171 MET A C 1
ATOM 1354 O O . MET A 1 171 ? 14.680 -5.296 8.636 1.00 95.75 171 MET A O 1
ATOM 1358 N N . VAL A 1 172 ? 16.084 -3.650 8.094 1.00 94.69 172 VAL A N 1
ATOM 1359 C CA . VAL A 1 172 ? 16.379 -3.303 9.494 1.00 94.69 172 VAL A CA 1
ATOM 1360 C C . VAL A 1 172 ? 15.218 -2.525 10.116 1.00 94.69 172 VAL A C 1
ATOM 1362 O O . VAL A 1 172 ? 14.765 -2.867 11.212 1.00 94.69 172 VAL A O 1
ATOM 1365 N N . SER A 1 173 ? 14.727 -1.508 9.410 1.00 94.25 173 SER A N 1
ATOM 1366 C CA . SER A 1 173 ? 13.529 -0.723 9.731 1.00 94.25 173 SER A CA 1
ATOM 1367 C C . SER A 1 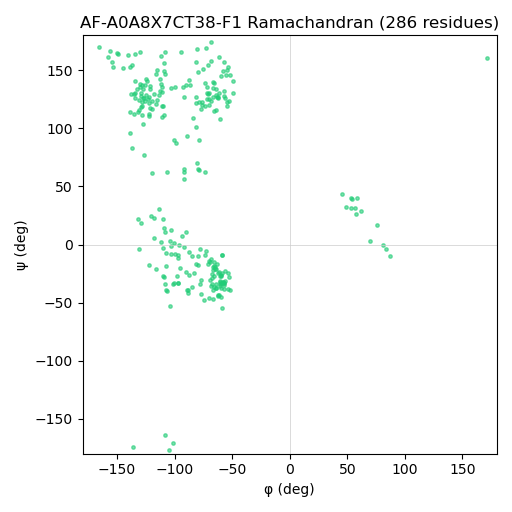173 ? 12.750 -0.424 8.452 1.00 94.25 173 SER A C 1
ATOM 1369 O O . SER A 1 173 ? 13.297 -0.548 7.364 1.00 94.25 173 SER A O 1
ATOM 1371 N N . LEU A 1 174 ? 11.479 -0.033 8.572 1.00 95.06 174 LEU A N 1
ATOM 1372 C CA . LEU A 1 174 ? 10.647 0.250 7.399 1.00 95.06 174 LEU A CA 1
ATOM 1373 C C . LEU A 1 174 ? 11.140 1.485 6.620 1.00 95.06 174 LEU A C 1
ATOM 1375 O O . LEU A 1 174 ? 11.319 1.423 5.408 1.00 95.06 174 LEU A O 1
ATOM 1379 N N . PHE A 1 175 ? 11.419 2.574 7.341 1.00 96.06 175 PHE A N 1
ATOM 1380 C CA . PHE A 1 175 ? 11.973 3.827 6.820 1.00 96.06 175 PHE A CA 1
ATOM 1381 C C . PHE A 1 175 ? 13.120 4.319 7.724 1.00 96.06 175 PHE A C 1
ATOM 1383 O O . PHE A 1 175 ? 13.266 3.838 8.855 1.00 96.06 175 PHE A O 1
ATOM 1390 N N . ASP A 1 176 ? 13.942 5.254 7.239 1.00 95.25 176 ASP A N 1
ATOM 1391 C CA . ASP A 1 176 ? 15.015 5.921 8.005 1.00 95.25 176 ASP A CA 1
ATOM 1392 C C . ASP A 1 176 ? 14.498 7.020 8.942 1.00 95.25 176 ASP A C 1
ATOM 1394 O O . ASP A 1 176 ? 15.036 7.222 10.030 1.00 95.25 176 ASP A O 1
ATOM 1398 N N . LYS A 1 177 ? 13.437 7.712 8.528 1.00 95.56 177 LYS A N 1
ATOM 1399 C CA . LYS A 1 177 ? 12.710 8.743 9.286 1.00 95.56 177 LYS A CA 1
ATOM 1400 C C . LYS A 1 177 ? 11.240 8.744 8.855 1.00 95.56 177 LYS A C 1
ATOM 1402 O O . LYS A 1 177 ? 10.952 8.204 7.787 1.00 95.56 177 LYS A O 1
ATOM 1407 N N . PRO A 1 178 ? 10.306 9.363 9.596 1.00 96.12 178 PRO A N 1
ATOM 1408 C CA . PRO A 1 178 ? 8.961 9.602 9.077 1.00 96.12 178 PRO A CA 1
ATOM 1409 C C . PRO A 1 178 ? 9.030 10.324 7.713 1.00 96.12 178 PRO A C 1
ATOM 1411 O O . PRO A 1 178 ? 9.695 11.363 7.623 1.00 96.12 178 PRO A O 1
ATOM 1414 N N . PRO A 1 179 ? 8.437 9.773 6.635 1.00 96.25 179 PRO A N 1
ATOM 1415 C CA . PRO A 1 179 ? 8.500 10.387 5.309 1.00 96.25 179 PRO A CA 1
ATOM 1416 C C . PRO A 1 179 ? 7.624 11.639 5.209 1.00 96.25 179 PRO A C 1
ATOM 1418 O O . PRO A 1 179 ? 6.806 11.907 6.076 1.00 96.25 179 PRO A O 1
ATOM 1421 N N . ASN A 1 180 ? 7.763 12.413 4.131 1.00 95.50 180 ASN A N 1
ATOM 1422 C CA . ASN A 1 180 ? 6.821 13.488 3.796 1.00 95.50 180 ASN A CA 1
ATOM 1423 C C . ASN A 1 180 ? 5.947 13.076 2.601 1.00 95.50 180 ASN A C 1
ATOM 1425 O O . ASN A 1 180 ? 6.012 13.656 1.517 1.00 95.50 180 ASN A O 1
ATOM 1429 N N . ALA A 1 181 ? 5.159 12.019 2.780 1.00 96.56 181 ALA A N 1
ATOM 1430 C CA . ALA A 1 181 ? 4.430 11.345 1.713 1.00 96.56 181 ALA A CA 1
ATOM 1431 C C . ALA A 1 181 ? 3.009 11.910 1.546 1.00 96.56 181 ALA A C 1
ATOM 1433 O O . ALA A 1 181 ? 2.005 11.219 1.707 1.00 96.56 181 ALA A O 1
ATOM 1434 N N . THR A 1 182 ? 2.919 13.196 1.204 1.00 96.06 182 THR A N 1
ATOM 1435 C CA . THR A 1 182 ? 1.638 13.921 1.067 1.00 96.06 182 THR A CA 1
ATOM 1436 C C . THR A 1 182 ? 0.748 13.430 -0.077 1.00 96.06 182 THR A C 1
ATOM 1438 O O . THR A 1 182 ? -0.450 13.701 -0.059 1.00 96.06 182 THR A O 1
ATOM 1441 N N . PHE A 1 183 ? 1.298 12.703 -1.049 1.00 95.44 183 PHE A N 1
ATOM 1442 C CA . PHE A 1 183 ? 0.547 12.142 -2.178 1.00 95.44 183 PHE A CA 1
ATOM 1443 C C . PHE A 1 183 ? 0.151 10.676 -1.984 1.00 95.44 183 PHE A C 1
ATOM 1445 O O . PHE A 1 183 ? -0.603 10.157 -2.804 1.00 95.44 183 PHE A O 1
ATOM 1452 N N . LEU A 1 184 ? 0.663 10.014 -0.941 1.00 97.25 184 LEU A N 1
ATOM 1453 C CA . LEU A 1 184 ? 0.452 8.586 -0.754 1.00 97.25 184 LEU A CA 1
ATOM 1454 C C . LEU A 1 184 ? -0.963 8.325 -0.242 1.00 97.25 184 LEU A C 1
ATOM 1456 O O . LEU A 1 184 ? -1.355 8.824 0.812 1.00 97.25 184 LEU A O 1
ATOM 1460 N N . GLU A 1 185 ? -1.705 7.515 -0.988 1.00 95.31 185 GLU A N 1
ATOM 1461 C CA . GLU A 1 185 ? -3.072 7.112 -0.669 1.00 95.31 185 GLU A CA 1
ATOM 1462 C C . GLU A 1 185 ? -3.146 5.644 -0.243 1.00 95.31 185 GLU A C 1
ATOM 1464 O O . GLU A 1 185 ? -3.941 5.322 0.641 1.00 95.31 185 GLU A O 1
ATOM 1469 N N . VAL A 1 186 ? -2.296 4.781 -0.812 1.00 94.25 186 VAL A N 1
ATOM 1470 C CA . VAL A 1 186 ? -2.267 3.341 -0.520 1.00 94.25 186 VAL A CA 1
ATOM 1471 C C . VAL A 1 186 ? -0.868 2.906 -0.096 1.00 94.25 186 VAL A C 1
ATOM 1473 O O . VAL A 1 186 ? 0.103 3.077 -0.838 1.00 94.25 186 VAL A O 1
ATOM 1476 N N . LEU A 1 187 ? -0.772 2.304 1.090 1.00 97.50 187 LEU A N 1
ATOM 1477 C CA . LEU A 1 187 ? 0.440 1.650 1.582 1.00 97.50 187 LEU A CA 1
ATOM 1478 C C . LEU A 1 187 ? 0.136 0.185 1.884 1.00 97.50 187 LEU A C 1
ATOM 1480 O O . LEU A 1 187 ? -0.671 -0.120 2.764 1.00 97.50 187 LEU A O 1
ATOM 1484 N N . TYR A 1 188 ? 0.810 -0.709 1.167 1.00 95.00 188 TYR A N 1
ATOM 1485 C CA . TYR A 1 188 ? 0.634 -2.148 1.289 1.00 95.00 188 TYR A CA 1
ATOM 1486 C C . TYR A 1 188 ? 1.943 -2.818 1.701 1.00 95.00 188 TYR A C 1
ATOM 1488 O O . TYR A 1 188 ? 2.936 -2.771 0.975 1.00 95.00 188 TYR A O 1
ATOM 1496 N N . LEU A 1 189 ? 1.944 -3.436 2.878 1.00 95.06 189 LEU A N 1
ATOM 1497 C CA . LEU A 1 189 ? 3.096 -4.089 3.488 1.00 95.06 189 LEU A CA 1
ATOM 1498 C C . LEU A 1 189 ? 2.740 -5.553 3.737 1.00 95.06 189 LEU A C 1
ATOM 1500 O O . LEU A 1 189 ? 1.923 -5.832 4.612 1.00 95.06 189 LEU A O 1
ATOM 1504 N N . ASN A 1 190 ? 3.349 -6.486 3.009 1.00 91.88 190 ASN A N 1
ATOM 1505 C CA . ASN A 1 190 ? 3.088 -7.908 3.208 1.00 91.88 190 ASN A CA 1
ATOM 1506 C C . ASN A 1 190 ? 4.366 -8.730 3.357 1.00 91.88 190 ASN A C 1
ATOM 1508 O O . ASN A 1 190 ? 5.344 -8.534 2.636 1.00 91.88 190 ASN A O 1
ATOM 1512 N N . GLU A 1 191 ? 4.336 -9.674 4.297 1.00 91.88 191 GLU A N 1
ATOM 1513 C CA . GLU A 1 191 ? 5.432 -10.607 4.578 1.00 91.88 191 GLU A CA 1
ATOM 1514 C C . GLU A 1 191 ? 6.778 -9.914 4.861 1.00 91.88 191 GLU A C 1
ATOM 1516 O O . GLU A 1 191 ? 7.847 -10.373 4.446 1.00 91.88 191 GLU A O 1
ATOM 1521 N N . LEU A 1 192 ? 6.749 -8.793 5.589 1.00 94.00 192 LEU A N 1
ATOM 1522 C CA . LEU A 1 192 ? 7.960 -8.047 5.916 1.00 94.00 192 LEU A CA 1
ATOM 1523 C C . LEU A 1 192 ? 8.700 -8.651 7.109 1.00 94.00 192 LEU A C 1
ATOM 1525 O O . LEU A 1 192 ? 8.171 -8.798 8.218 1.00 94.00 192 LEU A O 1
ATOM 1529 N N . LYS A 1 193 ? 9.987 -8.927 6.895 1.00 95.31 193 LYS A N 1
ATOM 1530 C CA . LYS A 1 193 ? 10.917 -9.395 7.927 1.00 95.31 193 LYS A CA 1
ATOM 1531 C C . LYS A 1 193 ? 11.767 -8.233 8.413 1.00 95.31 193 LYS A C 1
ATOM 1533 O O . LYS A 1 193 ? 12.836 -7.962 7.871 1.00 95.31 193 LYS A O 1
ATOM 1538 N N . LEU A 1 194 ? 11.279 -7.554 9.445 1.00 94.44 194 LEU A N 1
ATOM 1539 C CA . LEU A 1 194 ? 11.994 -6.439 10.047 1.00 94.44 194 LEU A CA 1
ATOM 1540 C C . LEU A 1 194 ? 12.870 -6.889 11.223 1.00 94.44 194 LEU A C 1
ATOM 1542 O O . LEU A 1 194 ? 12.401 -7.619 12.099 1.00 94.44 194 LEU A O 1
ATOM 1546 N N . THR A 1 195 ? 14.113 -6.405 11.294 1.00 93.44 195 THR A N 1
ATOM 1547 C CA . THR A 1 195 ? 14.963 -6.578 12.491 1.00 93.44 195 THR A CA 1
ATOM 1548 C C . THR A 1 195 ? 14.358 -5.862 13.700 1.00 93.44 195 THR A C 1
ATOM 1550 O O . THR A 1 195 ? 14.422 -6.364 14.823 1.00 93.44 195 THR A O 1
ATOM 1553 N N . ARG A 1 196 ? 13.748 -4.691 13.477 1.00 86.31 196 ARG A N 1
ATOM 1554 C CA . ARG A 1 196 ? 12.964 -3.937 14.467 1.00 86.31 196 ARG A CA 1
ATOM 1555 C C . ARG A 1 196 ? 11.494 -3.956 14.061 1.00 86.31 196 ARG A C 1
ATOM 1557 O O . ARG A 1 196 ? 11.196 -3.759 12.895 1.00 86.31 196 ARG A O 1
ATOM 1564 N N . THR A 1 197 ? 10.565 -4.134 14.997 1.00 88.44 197 THR A N 1
ATOM 1565 C CA . THR A 1 197 ? 9.127 -4.051 14.680 1.00 88.44 197 THR A CA 1
ATOM 1566 C C . THR A 1 197 ? 8.760 -2.696 14.066 1.00 88.44 197 THR A C 1
ATOM 1568 O O . THR A 1 197 ? 9.457 -1.700 14.287 1.00 88.44 197 THR A O 1
ATOM 1571 N N . ILE A 1 198 ? 7.649 -2.648 13.320 1.00 92.12 198 ILE A N 1
ATOM 1572 C CA . ILE A 1 198 ? 7.121 -1.395 12.758 1.00 92.12 198 ILE A CA 1
ATOM 1573 C C . ILE A 1 198 ? 6.934 -0.367 13.883 1.00 92.12 198 ILE A C 1
ATOM 1575 O O . ILE A 1 198 ? 6.233 -0.621 14.867 1.00 92.12 198 ILE A O 1
ATOM 1579 N N . GLN A 1 199 ? 7.587 0.786 13.731 1.00 92.44 199 GLN A N 1
ATOM 1580 C CA . GLN A 1 199 ? 7.465 1.924 14.636 1.00 92.44 199 GLN A CA 1
ATOM 1581 C C . GLN A 1 199 ? 6.350 2.843 14.123 1.00 92.44 199 GLN A C 1
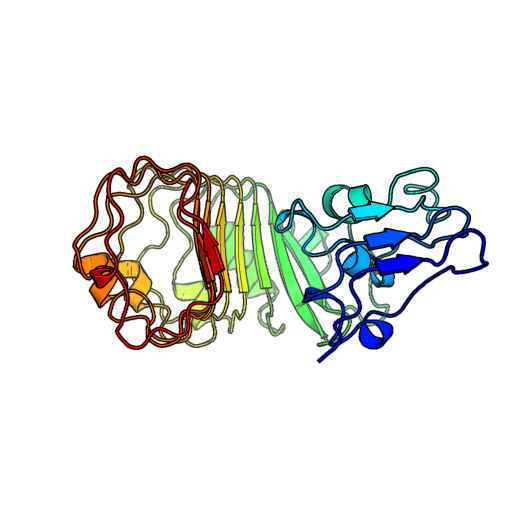ATOM 1583 O O . GLN A 1 199 ? 6.326 3.193 12.945 1.00 92.44 199 GLN A O 1
ATOM 1588 N N . TYR A 1 200 ? 5.387 3.178 14.983 1.00 95.06 200 TYR A N 1
ATOM 1589 C CA . TYR A 1 200 ? 4.159 3.862 14.563 1.00 95.06 200 TYR A CA 1
ATOM 1590 C C . TYR A 1 200 ? 4.310 5.377 14.394 1.00 95.06 200 TYR A C 1
ATOM 1592 O O . TYR A 1 200 ? 3.497 5.986 13.709 1.00 95.06 200 TYR A O 1
ATOM 1600 N N . ASP A 1 201 ? 5.360 5.981 14.947 1.00 95.38 201 ASP A N 1
ATOM 1601 C CA . ASP A 1 201 ? 5.755 7.372 14.687 1.00 95.38 201 ASP A CA 1
ATOM 1602 C C . ASP A 1 201 ? 6.068 7.620 13.202 1.00 95.38 201 ASP A C 1
ATOM 1604 O O . ASP A 1 201 ? 5.832 8.715 12.694 1.00 95.38 201 ASP A O 1
ATOM 1608 N N . LEU A 1 202 ? 6.499 6.586 12.468 1.00 95.75 202 LEU A N 1
ATOM 1609 C CA . LEU A 1 202 ? 6.677 6.654 11.015 1.00 95.75 202 LEU A CA 1
ATOM 1610 C C . LEU A 1 202 ? 5.369 6.976 10.278 1.00 95.75 202 LEU A C 1
ATOM 1612 O O . LEU A 1 202 ? 5.415 7.563 9.198 1.00 95.75 202 LEU A O 1
ATOM 1616 N N . PHE A 1 203 ? 4.205 6.633 10.847 1.00 96.62 203 PHE A N 1
ATOM 1617 C CA . PHE A 1 203 ? 2.916 6.885 10.202 1.00 96.62 203 PHE A CA 1
ATOM 1618 C C . PHE A 1 203 ? 2.513 8.361 10.167 1.00 96.62 203 PHE A C 1
ATOM 1620 O O . PHE A 1 203 ? 1.725 8.739 9.300 1.00 96.62 203 PHE A O 1
ATOM 1627 N N . ALA A 1 204 ? 3.147 9.214 10.985 1.00 96.75 204 ALA A N 1
ATOM 1628 C CA . ALA A 1 204 ? 2.996 10.668 10.895 1.00 96.75 204 ALA A CA 1
ATOM 1629 C C . ALA A 1 204 ? 3.343 11.209 9.497 1.00 96.75 204 ALA A C 1
ATOM 1631 O O . ALA A 1 204 ? 2.891 12.285 9.109 1.00 96.75 204 ALA A O 1
ATOM 1632 N N . GLY A 1 205 ? 4.139 10.451 8.737 1.00 97.12 205 GLY A N 1
ATOM 1633 C CA . GLY A 1 205 ? 4.562 10.804 7.394 1.00 97.12 205 GLY A CA 1
ATOM 1634 C C . GLY A 1 205 ? 3.544 10.581 6.276 1.00 97.12 205 GLY A C 1
ATOM 1635 O O . GLY A 1 205 ? 3.833 10.948 5.136 1.00 97.12 205 GLY A O 1
ATOM 1636 N N . PHE A 1 206 ? 2.365 10.013 6.564 1.00 97.56 206 PHE A N 1
ATOM 1637 C CA . PHE A 1 206 ? 1.337 9.688 5.561 1.00 97.56 206 PHE A CA 1
ATOM 1638 C C . PHE A 1 206 ? 0.014 10.431 5.820 1.00 97.56 206 PHE A C 1
ATOM 1640 O O . PHE A 1 206 ? -1.020 9.801 6.045 1.00 97.56 206 PHE A O 1
ATOM 1647 N N . PRO A 1 207 ? -0.011 11.776 5.796 1.00 96.88 207 PRO A N 1
ATOM 1648 C CA . PRO A 1 207 ? -1.170 12.553 6.253 1.00 96.88 207 PRO A CA 1
ATOM 1649 C C . PRO A 1 207 ? -2.455 12.314 5.438 1.00 96.88 207 PRO A C 1
ATOM 1651 O O . PRO A 1 207 ? -3.558 12.503 5.952 1.00 96.88 207 PRO A O 1
ATOM 1654 N N . ASN A 1 208 ? -2.327 11.884 4.180 1.00 97.81 208 ASN A N 1
ATOM 1655 C CA . ASN A 1 208 ? -3.440 11.689 3.246 1.00 97.81 208 ASN A CA 1
ATOM 1656 C C . ASN A 1 208 ? -3.730 10.210 2.938 1.00 97.81 208 ASN A C 1
ATOM 1658 O O . ASN A 1 208 ? -4.466 9.922 1.994 1.00 97.81 208 ASN A O 1
ATOM 1662 N N . LEU A 1 209 ? -3.177 9.284 3.729 1.00 98.50 209 LEU A N 1
ATOM 1663 C CA . LEU A 1 209 ? -3.348 7.852 3.506 1.00 98.50 209 LEU A CA 1
ATOM 1664 C C . LEU A 1 209 ? -4.819 7.441 3.641 1.00 98.50 209 LEU A C 1
ATOM 1666 O O . LEU A 1 209 ? -5.457 7.697 4.662 1.00 98.50 209 LEU A O 1
ATOM 1670 N N . LYS A 1 210 ? -5.346 6.766 2.620 1.00 97.62 210 LYS A N 1
ATOM 1671 C CA . LYS A 1 210 ? -6.728 6.270 2.576 1.00 97.62 210 LYS A CA 1
ATOM 1672 C C . LYS A 1 210 ? -6.811 4.790 2.905 1.00 97.62 210 LYS A C 1
ATOM 1674 O O . LYS A 1 210 ? -7.795 4.366 3.515 1.00 97.62 210 LYS A O 1
ATOM 1679 N N . GLU A 1 211 ? -5.791 4.028 2.526 1.00 97.81 211 GLU A N 1
ATOM 1680 C CA . GLU A 1 211 ? -5.749 2.587 2.728 1.00 97.81 211 GLU A CA 1
ATOM 1681 C C . GLU A 1 211 ? -4.390 2.147 3.273 1.00 97.81 211 GLU A C 1
ATOM 1683 O O . GLU A 1 211 ? -3.337 2.439 2.698 1.00 97.81 211 GLU A O 1
ATOM 1688 N N . LEU A 1 212 ? -4.429 1.430 4.396 1.00 98.31 212 LEU A N 1
ATOM 1689 C CA . LEU A 1 212 ? -3.257 0.832 5.021 1.00 98.31 212 LEU A CA 1
ATOM 1690 C C . LEU A 1 212 ? -3.464 -0.672 5.150 1.00 98.31 212 LEU A C 1
ATOM 1692 O O . LEU A 1 212 ? -4.392 -1.116 5.828 1.00 98.31 212 LEU A O 1
ATOM 1696 N N . TYR A 1 213 ? -2.557 -1.434 4.551 1.00 96.62 213 TYR A N 1
ATOM 1697 C CA . TYR A 1 213 ? -2.512 -2.884 4.655 1.00 96.62 213 TYR A CA 1
ATOM 1698 C C . TYR A 1 213 ? -1.181 -3.300 5.262 1.00 96.62 213 TYR A C 1
ATOM 1700 O O . TYR A 1 213 ? -0.115 -2.958 4.750 1.00 96.62 213 TYR A O 1
ATOM 1708 N N . ILE A 1 214 ? -1.252 -4.032 6.365 1.00 96.19 214 ILE A N 1
ATOM 1709 C CA . ILE A 1 214 ? -0.117 -4.691 6.992 1.00 96.19 214 ILE A CA 1
ATOM 1710 C C . ILE A 1 214 ? -0.517 -6.142 7.184 1.00 96.19 214 ILE A C 1
ATOM 1712 O O . ILE A 1 214 ? -1.412 -6.447 7.970 1.00 96.19 214 ILE A O 1
ATOM 1716 N N . GLU A 1 215 ? 0.130 -7.022 6.439 1.00 93.31 215 GLU A N 1
ATOM 1717 C CA . GLU A 1 215 ? -0.209 -8.434 6.378 1.00 93.31 215 GLU A CA 1
ATOM 1718 C C . GLU A 1 215 ? 1.032 -9.285 6.639 1.00 93.31 215 GLU A C 1
ATOM 1720 O O . GLU A 1 215 ? 2.141 -8.965 6.198 1.00 93.31 215 GLU A O 1
ATOM 1725 N N . SER A 1 216 ? 0.873 -10.344 7.434 1.00 91.19 216 SER A N 1
ATOM 1726 C CA . SER A 1 216 ? 1.928 -11.331 7.718 1.00 91.19 216 SER A CA 1
ATOM 1727 C C . SER A 1 216 ? 3.276 -10.709 8.120 1.00 91.19 216 SER A C 1
ATOM 1729 O O . SER A 1 216 ? 4.349 -11.240 7.832 1.00 91.19 216 SER A O 1
ATOM 1731 N N . SER A 1 217 ? 3.223 -9.556 8.788 1.00 90.50 217 SER A N 1
ATOM 1732 C CA . SER A 1 217 ? 4.379 -8.744 9.160 1.00 90.50 217 SER A CA 1
ATOM 1733 C C . SER A 1 217 ? 4.345 -8.520 10.664 1.00 90.50 217 SER A C 1
ATOM 1735 O O . SER A 1 217 ? 3.330 -8.105 11.217 1.00 90.50 217 SER A O 1
ATOM 1737 N N . LYS A 1 218 ? 5.450 -8.798 11.364 1.00 85.44 218 LYS A N 1
ATOM 1738 C CA . LYS A 1 218 ? 5.473 -8.672 12.830 1.00 85.44 218 LYS A CA 1
ATOM 1739 C C . LYS A 1 218 ? 5.314 -7.211 13.251 1.00 85.44 218 LYS A C 1
ATOM 1741 O O . LYS A 1 218 ? 6.221 -6.399 13.041 1.00 85.44 218 LYS A O 1
ATOM 1746 N N . THR A 1 219 ? 4.215 -6.899 13.931 1.00 88.31 219 THR A N 1
ATOM 1747 C CA . THR A 1 219 ? 4.017 -5.603 14.584 1.00 88.31 219 THR A CA 1
ATOM 1748 C C . THR A 1 219 ? 4.111 -5.749 16.099 1.00 88.31 219 THR A C 1
ATOM 1750 O O . THR A 1 219 ? 4.091 -6.845 16.660 1.00 88.31 219 THR A O 1
ATOM 1753 N N . ARG A 1 220 ? 4.251 -4.618 16.787 1.00 89.75 220 ARG A N 1
ATOM 1754 C CA . ARG A 1 220 ? 3.976 -4.546 18.227 1.00 89.75 220 ARG A CA 1
ATOM 1755 C C . ARG A 1 220 ? 2.464 -4.407 18.451 1.00 89.75 220 ARG A C 1
ATOM 1757 O O . ARG A 1 220 ? 1.723 -4.129 17.509 1.00 89.75 220 ARG A O 1
ATOM 1764 N N . ASN A 1 221 ? 2.003 -4.563 19.689 1.00 92.06 221 ASN A N 1
ATOM 1765 C CA . ASN A 1 221 ? 0.617 -4.235 20.040 1.00 92.06 221 ASN A CA 1
ATOM 1766 C C . ASN A 1 221 ? 0.285 -2.782 19.668 1.00 92.06 221 ASN A C 1
ATOM 1768 O O . ASN A 1 221 ? 1.163 -1.919 19.727 1.00 92.06 221 ASN A O 1
ATOM 1772 N N . LEU A 1 222 ? -0.960 -2.526 19.264 1.00 93.88 222 LEU A N 1
ATOM 1773 C CA . LEU A 1 222 ? -1.406 -1.173 18.931 1.00 93.88 222 LEU A CA 1
ATOM 1774 C C . LEU A 1 222 ? -1.533 -0.361 20.223 1.00 93.88 222 LEU A C 1
ATOM 1776 O O . LEU A 1 222 ? -2.138 -0.823 21.190 1.00 93.88 222 LEU A O 1
ATOM 1780 N N . ASP A 1 223 ? -0.953 0.833 20.236 1.00 93.62 223 ASP A N 1
ATOM 1781 C CA . ASP A 1 223 ? -0.861 1.695 21.412 1.00 93.62 223 ASP A CA 1
ATOM 1782 C C . ASP A 1 223 ? -1.186 3.159 21.080 1.00 93.62 223 ASP A C 1
ATOM 1784 O O . ASP A 1 223 ? -1.552 3.503 19.954 1.00 93.62 223 ASP A O 1
ATOM 1788 N N . GLN A 1 224 ? -1.024 4.050 22.058 1.00 94.75 224 GLN A N 1
ATOM 1789 C CA . GLN A 1 224 ? -1.286 5.475 21.870 1.00 94.75 224 GLN A CA 1
ATOM 1790 C C . GLN A 1 224 ? -0.460 6.085 20.719 1.00 94.75 224 GLN A C 1
ATOM 1792 O O . GLN A 1 224 ? -0.981 6.903 19.966 1.00 94.75 224 GLN A O 1
ATOM 1797 N N . THR A 1 225 ? 0.780 5.631 20.496 1.00 95.75 225 THR A N 1
ATOM 1798 C CA . THR A 1 225 ? 1.589 6.090 19.357 1.00 95.75 225 THR A CA 1
ATOM 1799 C C . THR A 1 225 ? 0.969 5.693 18.018 1.00 95.75 225 THR A C 1
ATOM 1801 O O . THR A 1 225 ? 1.012 6.495 17.090 1.00 95.75 225 THR A O 1
ATOM 1804 N N . PHE A 1 226 ? 0.369 4.502 17.896 1.00 96.12 226 PHE A N 1
ATOM 1805 C CA . PHE A 1 226 ? -0.428 4.158 16.710 1.00 96.12 226 PHE A CA 1
ATOM 1806 C C . PHE A 1 226 ? -1.577 5.146 16.526 1.00 96.12 226 PHE A C 1
ATOM 1808 O O . PHE A 1 226 ? -1.679 5.771 15.475 1.00 96.12 226 PHE A O 1
ATOM 1815 N N . ARG A 1 227 ? -2.398 5.323 17.566 1.00 95.81 227 ARG A N 1
ATOM 1816 C CA . ARG A 1 227 ? -3.591 6.182 17.535 1.00 95.81 227 ARG A CA 1
ATOM 1817 C C . ARG A 1 227 ? -3.281 7.630 17.148 1.00 95.81 227 ARG A C 1
ATOM 1819 O O . ARG A 1 227 ? -4.078 8.247 16.441 1.00 95.81 227 ARG A O 1
ATOM 1826 N N . ASP A 1 228 ? -2.158 8.160 17.623 1.00 95.94 228 ASP A N 1
ATOM 1827 C CA . ASP A 1 228 ? -1.768 9.555 17.407 1.00 95.94 228 ASP A CA 1
ATOM 1828 C C . ASP A 1 228 ? -1.208 9.811 16.004 1.00 95.94 228 ASP A C 1
ATOM 1830 O O . ASP A 1 228 ? -1.377 10.910 15.475 1.00 95.94 228 ASP A O 1
ATOM 1834 N N . ASN A 1 229 ? -0.560 8.810 15.399 1.00 96.94 229 ASN A N 1
ATOM 1835 C CA . ASN A 1 229 ? 0.181 8.977 14.146 1.00 96.94 229 ASN A CA 1
ATOM 1836 C C . ASN A 1 229 ? -0.504 8.348 12.929 1.00 96.94 229 ASN A C 1
ATOM 1838 O O . ASN A 1 229 ? -0.172 8.703 11.801 1.00 96.94 229 ASN A O 1
ATOM 1842 N N . VAL A 1 230 ? -1.446 7.423 13.120 1.00 96.75 230 VAL A N 1
ATOM 1843 C CA . VAL A 1 230 ? -2.204 6.841 12.009 1.00 96.75 230 VAL A CA 1
ATOM 1844 C C . VAL A 1 230 ? -3.101 7.898 11.349 1.00 96.75 230 VAL A C 1
ATOM 1846 O O . VAL A 1 230 ? -3.719 8.734 12.015 1.00 96.75 230 VAL A O 1
ATOM 1849 N N . ALA A 1 231 ? -3.180 7.873 10.019 1.00 97.50 231 ALA A N 1
ATOM 1850 C CA . ALA A 1 231 ? -3.896 8.886 9.258 1.00 97.50 231 ALA A CA 1
ATOM 1851 C C . ALA A 1 231 ? -5.414 8.835 9.511 1.00 97.50 231 ALA A C 1
ATOM 1853 O O . ALA A 1 231 ? -6.070 7.812 9.323 1.00 97.50 231 ALA A O 1
ATOM 1854 N N . LYS A 1 232 ? -6.006 9.976 9.882 1.00 96.69 232 LYS A N 1
ATOM 1855 C CA . LYS A 1 232 ? -7.463 10.115 10.119 1.00 96.69 232 LYS A CA 1
ATOM 1856 C C . LYS A 1 232 ? -8.291 10.107 8.824 1.00 96.69 232 LYS A C 1
ATOM 1858 O O . LYS A 1 232 ? -9.522 10.083 8.848 1.00 96.69 232 LYS A O 1
ATOM 1863 N N . THR A 1 233 ? -7.604 10.166 7.690 1.00 98.00 233 THR A N 1
ATOM 1864 C CA . THR A 1 233 ? -8.134 10.041 6.330 1.00 98.00 233 THR A CA 1
ATOM 1865 C C . THR A 1 233 ? -8.385 8.588 5.929 1.00 98.00 233 THR A C 1
ATOM 1867 O O . THR A 1 233 ? -9.060 8.368 4.924 1.00 98.00 233 THR A O 1
ATOM 1870 N N . LEU A 1 234 ? -7.924 7.610 6.724 1.00 98.44 234 LEU A N 1
ATOM 1871 C CA . LEU A 1 234 ? -8.124 6.195 6.436 1.00 98.44 234 LEU A CA 1
ATOM 1872 C C . LEU A 1 234 ? -9.606 5.841 6.292 1.00 98.44 234 LEU A C 1
ATOM 1874 O O . LEU A 1 234 ? -10.442 6.152 7.141 1.00 98.44 234 LEU A O 1
ATOM 1878 N N . THR A 1 235 ? -9.880 5.114 5.217 1.00 97.75 235 THR A N 1
ATOM 1879 C CA . THR A 1 235 ? -11.165 4.484 4.902 1.00 97.75 235 THR A CA 1
ATOM 1880 C C . THR A 1 235 ? -11.084 2.968 5.027 1.00 97.75 235 THR A C 1
ATOM 1882 O O . THR A 1 235 ? -12.078 2.332 5.380 1.00 97.75 235 THR A O 1
ATOM 1885 N N . LYS A 1 236 ? -9.890 2.395 4.833 1.00 97.00 236 LYS A N 1
ATOM 1886 C CA . LYS A 1 236 ? -9.636 0.966 4.977 1.00 97.00 236 LYS A CA 1
ATOM 1887 C C . LYS A 1 236 ? -8.361 0.695 5.770 1.00 97.00 236 LYS A C 1
ATOM 1889 O O . LYS A 1 236 ? -7.306 1.257 5.479 1.00 97.00 236 LYS A O 1
ATOM 1894 N N . LEU A 1 237 ? -8.472 -0.174 6.772 1.00 98.12 237 LEU A N 1
ATOM 1895 C CA . LEU A 1 237 ? -7.358 -0.606 7.614 1.00 98.12 237 LEU A CA 1
ATOM 1896 C C . LEU A 1 237 ? -7.333 -2.131 7.722 1.00 98.12 237 LEU A C 1
ATOM 1898 O O . LEU A 1 237 ? -8.219 -2.731 8.326 1.00 98.12 237 LEU A O 1
ATOM 1902 N N . THR A 1 238 ? -6.278 -2.744 7.203 1.00 96.19 238 THR A N 1
ATOM 1903 C CA . THR A 1 238 ? -6.031 -4.183 7.325 1.00 96.19 238 THR A CA 1
ATOM 1904 C C . THR A 1 238 ? -4.761 -4.399 8.130 1.00 96.19 238 THR A C 1
ATOM 1906 O O . THR A 1 238 ? -3.691 -3.931 7.751 1.00 96.19 238 THR A O 1
ATOM 1909 N N . LEU A 1 239 ? -4.878 -5.109 9.247 1.00 96.19 239 LEU A N 1
ATOM 1910 C CA . LEU A 1 239 ? -3.764 -5.561 10.074 1.00 96.19 239 LEU A CA 1
ATOM 1911 C C . LEU A 1 239 ? -3.918 -7.073 10.252 1.00 96.19 239 LEU A C 1
ATOM 1913 O O . LEU A 1 239 ? -4.409 -7.515 11.287 1.00 96.19 239 LEU A O 1
ATOM 1917 N N . LYS A 1 240 ? -3.568 -7.866 9.240 1.00 94.06 240 LYS A N 1
ATOM 1918 C CA . LYS A 1 240 ? -3.808 -9.317 9.210 1.00 94.06 240 LYS A CA 1
ATOM 1919 C C . LYS A 1 240 ? -2.557 -10.093 9.594 1.00 94.06 240 LYS A C 1
ATOM 1921 O O . LYS A 1 240 ? -1.473 -9.798 9.099 1.00 94.06 240 LYS A O 1
ATOM 1926 N N . ASN A 1 241 ? -2.688 -11.115 10.440 1.00 93.38 241 ASN A N 1
ATOM 1927 C CA . ASN A 1 241 ? -1.550 -11.963 10.823 1.00 93.38 241 ASN A CA 1
ATOM 1928 C C . ASN A 1 241 ? -0.342 -11.150 11.354 1.00 93.38 241 ASN A C 1
ATOM 1930 O O . ASN A 1 241 ? 0.823 -11.418 11.054 1.00 93.38 241 ASN A O 1
ATOM 1934 N N . CYS A 1 242 ? -0.623 -10.117 12.154 1.00 93.00 242 CYS A N 1
ATOM 1935 C CA . CYS A 1 242 ? 0.384 -9.201 12.702 1.00 93.00 242 CYS A CA 1
ATOM 1936 C C . CYS A 1 242 ? 0.830 -9.580 14.124 1.00 93.00 242 CYS A C 1
ATOM 1938 O O . CYS A 1 242 ? 1.694 -8.922 14.705 1.00 93.00 242 CYS A O 1
ATOM 1940 N N . SER A 1 243 ? 0.269 -10.661 14.685 1.00 90.88 243 SER A N 1
ATOM 1941 C CA . SER A 1 243 ? 0.461 -11.090 16.080 1.00 90.88 243 SER A CA 1
ATOM 1942 C C . SER A 1 243 ? -0.023 -10.072 17.124 1.00 90.88 243 SER A C 1
ATOM 1944 O O . SER A 1 243 ? 0.496 -10.042 18.239 1.00 90.88 243 SER A O 1
ATOM 1946 N N . ILE A 1 244 ? -1.029 -9.257 16.794 1.00 92.31 244 ILE A N 1
ATOM 1947 C CA . ILE A 1 244 ? -1.613 -8.282 17.723 1.00 92.31 244 ILE A CA 1
ATOM 1948 C C . ILE A 1 244 ? -2.401 -9.029 18.806 1.00 92.31 244 ILE A C 1
ATOM 1950 O O . ILE A 1 244 ? -3.295 -9.820 18.508 1.00 92.31 244 ILE A O 1
ATOM 1954 N N . GLU A 1 245 ? -2.081 -8.776 20.072 1.00 91.56 245 GLU A N 1
ATOM 1955 C CA . GLU A 1 245 ? -2.719 -9.427 21.225 1.00 91.56 245 GLU A CA 1
ATOM 1956 C C . GLU A 1 245 ? -3.656 -8.487 21.980 1.00 91.56 245 GLU A C 1
ATOM 1958 O O . GLU A 1 245 ? -4.704 -8.906 22.476 1.00 91.56 245 GLU A O 1
ATOM 1963 N N . LYS A 1 246 ? -3.256 -7.219 22.113 1.00 88.94 246 LYS A N 1
ATOM 1964 C CA . LYS A 1 246 ? -3.949 -6.217 22.928 1.00 88.94 246 LYS A CA 1
ATOM 1965 C C . LYS A 1 246 ? -3.870 -4.846 22.272 1.00 88.94 246 LYS A C 1
ATOM 1967 O O . LYS A 1 246 ? -2.898 -4.543 21.583 1.00 88.94 246 LYS A O 1
ATOM 1972 N N . PHE A 1 247 ? -4.876 -4.031 22.545 1.00 93.00 247 PHE A N 1
ATOM 1973 C CA . PHE A 1 247 ? -4.913 -2.611 22.228 1.00 93.00 247 PHE A CA 1
ATOM 1974 C C . PHE A 1 247 ? -5.920 -1.909 23.140 1.00 93.00 247 PHE A C 1
ATOM 1976 O O . PHE A 1 247 ? -6.782 -2.562 23.731 1.00 93.00 247 PHE A O 1
ATOM 1983 N N . ASP A 1 248 ? -5.797 -0.589 23.256 1.00 86.81 248 ASP A N 1
ATOM 1984 C CA . ASP A 1 248 ? -6.657 0.213 24.123 1.00 86.81 248 ASP A CA 1
ATOM 1985 C C . ASP A 1 248 ? -8.095 0.330 23.600 1.00 86.81 248 ASP A C 1
ATOM 1987 O O . ASP A 1 248 ? -8.365 0.314 22.397 1.00 86.81 248 ASP A O 1
ATOM 1991 N N . ASP A 1 249 ? -9.025 0.559 24.527 1.00 89.69 249 ASP A N 1
ATOM 1992 C CA . ASP A 1 249 ? -10.471 0.639 24.294 1.00 89.69 249 ASP A CA 1
ATOM 1993 C C . ASP A 1 249 ? -10.915 1.714 23.298 1.00 89.69 249 ASP A C 1
ATOM 1995 O O . ASP A 1 249 ? -12.094 1.731 22.975 1.00 89.69 249 ASP A O 1
ATOM 1999 N N . GLN A 1 250 ? -10.036 2.617 22.855 1.00 92.81 250 GLN A N 1
ATOM 2000 C CA . GLN A 1 250 ? -10.317 3.708 21.909 1.00 92.81 250 GLN A CA 1
ATOM 2001 C C . GLN A 1 250 ? -9.283 3.782 20.774 1.00 92.81 250 GLN A C 1
ATOM 2003 O O . GLN A 1 250 ? -9.092 4.841 20.172 1.00 92.81 250 GLN A O 1
ATOM 2008 N N . ILE A 1 251 ? -8.580 2.681 20.497 1.00 95.69 251 ILE A N 1
ATOM 2009 C CA . ILE A 1 251 ? -7.424 2.682 19.591 1.00 95.69 251 ILE A CA 1
ATOM 2010 C C . ILE A 1 251 ? -7.750 3.178 18.167 1.00 95.69 251 ILE A C 1
ATOM 2012 O O . ILE A 1 251 ? -6.918 3.841 17.554 1.00 95.69 251 ILE A O 1
ATOM 2016 N N . PHE A 1 252 ? -8.969 2.940 17.668 1.00 96.31 252 PHE A N 1
ATOM 2017 C CA . PHE A 1 252 ? -9.441 3.377 16.345 1.00 96.31 252 PHE A CA 1
ATOM 2018 C C . PHE A 1 252 ? -10.468 4.517 16.428 1.00 96.31 252 PHE A C 1
ATOM 2020 O O . PHE A 1 252 ? -11.107 4.855 15.433 1.00 96.31 252 PHE A O 1
ATOM 2027 N N . ALA A 1 253 ? -10.660 5.124 17.603 1.00 94.62 253 ALA A N 1
ATOM 2028 C CA . ALA A 1 253 ? -11.726 6.101 17.819 1.00 94.62 253 ALA A CA 1
ATOM 2029 C C . ALA A 1 253 ? -11.507 7.430 17.075 1.00 94.62 253 ALA A C 1
ATOM 2031 O O . ALA A 1 253 ? -12.442 8.212 16.967 1.00 94.62 253 ALA A O 1
ATOM 2032 N N . SER A 1 254 ? -10.291 7.694 16.585 1.00 94.38 254 SER A N 1
ATOM 2033 C CA . SER A 1 254 ? -9.955 8.859 15.753 1.00 94.38 254 SER A CA 1
ATOM 2034 C C . SER A 1 254 ? -10.178 8.634 14.251 1.00 94.38 254 SER A C 1
ATOM 2036 O O . SER A 1 254 ? -10.011 9.571 13.469 1.00 94.38 254 SER A O 1
ATOM 2038 N N . LEU A 1 255 ? -10.518 7.411 13.831 1.00 96.69 255 LEU A N 1
ATOM 2039 C CA . LEU A 1 255 ? -10.671 7.032 12.425 1.00 96.69 255 LEU A CA 1
ATOM 2040 C C . LEU A 1 255 ? -12.124 7.221 11.961 1.00 96.69 255 LEU A C 1
ATOM 2042 O O . LEU A 1 255 ? -12.824 6.270 11.621 1.00 96.69 255 LEU A O 1
ATOM 2046 N N . ASP A 1 256 ? -12.591 8.470 11.944 1.00 95.06 256 ASP A N 1
ATOM 2047 C CA . ASP A 1 256 ? -13.994 8.823 11.656 1.00 95.06 256 ASP A CA 1
ATOM 2048 C C . ASP A 1 256 ? -14.452 8.507 10.221 1.00 95.06 256 ASP A C 1
ATOM 2050 O O . ASP A 1 256 ? -15.650 8.506 9.922 1.00 95.06 256 ASP A O 1
ATOM 2054 N N . ASN A 1 257 ? -13.503 8.254 9.318 1.00 96.38 257 ASN A N 1
ATOM 2055 C CA . ASN A 1 257 ? -13.761 7.909 7.921 1.00 96.38 257 ASN A CA 1
ATOM 2056 C C . ASN A 1 257 ? -13.648 6.411 7.632 1.00 96.38 257 ASN A C 1
ATOM 2058 O O . ASN A 1 257 ? -13.851 6.016 6.487 1.00 96.38 257 ASN A O 1
ATOM 2062 N N . LEU A 1 258 ? -13.358 5.591 8.646 1.00 97.88 258 LEU A N 1
ATOM 2063 C CA . LEU A 1 258 ? -13.134 4.165 8.468 1.00 97.88 258 LEU A CA 1
ATOM 2064 C C . LEU A 1 258 ? -14.430 3.452 8.063 1.00 97.88 258 LEU A C 1
ATOM 2066 O O . LEU A 1 258 ? -15.437 3.520 8.770 1.00 97.88 258 LEU A O 1
ATOM 2070 N N . VAL A 1 259 ? -14.370 2.762 6.927 1.00 96.50 259 VAL A N 1
ATOM 2071 C CA . VAL A 1 259 ? -15.457 1.980 6.321 1.00 96.50 259 VAL A CA 1
ATOM 2072 C C . VAL A 1 259 ? -15.193 0.486 6.483 1.00 96.50 259 VAL A C 1
ATOM 2074 O O . VAL A 1 259 ? -16.105 -0.277 6.798 1.00 96.50 259 VAL A O 1
ATOM 2077 N N . GLU A 1 260 ? -13.940 0.064 6.317 1.00 95.69 260 GLU A N 1
ATOM 2078 C CA . GLU A 1 260 ? -13.542 -1.340 6.377 1.00 95.69 260 GLU A CA 1
ATOM 2079 C C . GLU A 1 260 ? -12.363 -1.525 7.336 1.00 95.69 260 GLU A C 1
ATOM 2081 O O . GLU A 1 260 ? -11.354 -0.819 7.253 1.00 95.69 260 GLU A O 1
ATOM 2086 N N . ILE A 1 261 ? -12.492 -2.487 8.251 1.00 95.88 261 ILE A N 1
ATOM 2087 C CA . ILE A 1 261 ? -11.399 -2.910 9.125 1.00 95.88 261 ILE A CA 1
ATOM 2088 C C . ILE A 1 261 ? -11.276 -4.429 9.164 1.00 95.88 261 ILE A C 1
ATOM 2090 O O . ILE A 1 261 ? -12.263 -5.141 9.361 1.00 95.88 261 ILE A O 1
ATOM 2094 N N . SER A 1 262 ? -10.043 -4.913 9.037 1.00 94.25 262 SER A N 1
ATOM 2095 C CA . SER A 1 262 ? -9.696 -6.317 9.230 1.00 94.25 262 SER A CA 1
ATOM 2096 C C . SER A 1 262 ? -8.561 -6.467 10.242 1.00 94.25 262 SER A C 1
ATOM 2098 O O . SER A 1 262 ? -7.499 -5.861 10.102 1.00 94.25 262 SER A O 1
ATOM 2100 N N . LEU A 1 263 ? -8.807 -7.282 11.268 1.00 94.56 263 LEU A N 1
ATOM 2101 C CA . LEU A 1 263 ? -7.852 -7.751 12.275 1.00 94.56 263 LEU A CA 1
ATOM 2102 C C . LEU A 1 263 ? -7.760 -9.290 12.270 1.00 94.56 263 LEU A C 1
ATOM 2104 O O . LEU A 1 263 ? -7.427 -9.882 13.298 1.00 94.56 263 LEU A O 1
ATOM 2108 N N . GLU A 1 264 ? -8.082 -9.934 11.146 1.00 93.44 264 GLU A N 1
ATOM 2109 C CA . GLU A 1 264 ? -8.025 -11.395 10.976 1.00 93.44 264 GLU A CA 1
ATOM 2110 C C . GLU A 1 264 ? -6.655 -11.979 11.342 1.00 93.44 264 GLU A C 1
ATOM 2112 O O . GLU A 1 264 ? -5.617 -11.311 11.243 1.00 93.44 264 GLU A O 1
ATOM 2117 N N . ASP A 1 265 ? -6.646 -13.243 11.766 1.00 93.38 265 ASP A N 1
ATOM 2118 C CA . ASP A 1 265 ? -5.428 -14.000 12.072 1.00 93.38 265 ASP A CA 1
ATOM 2119 C C . ASP A 1 265 ? -4.533 -13.345 13.148 1.00 93.38 265 ASP A C 1
ATOM 2121 O O . ASP A 1 265 ? -3.319 -13.549 13.207 1.00 93.38 265 ASP A O 1
ATOM 2125 N N . ASN A 1 266 ? -5.123 -12.546 14.042 1.00 93.31 266 ASN A N 1
ATOM 2126 C CA . ASN A 1 266 ? -4.448 -12.024 15.231 1.00 93.31 266 ASN A CA 1
ATOM 2127 C C . ASN A 1 266 ? -4.837 -12.805 16.496 1.00 93.31 266 ASN A C 1
ATOM 2129 O O . ASN A 1 266 ? -5.458 -13.863 16.461 1.00 93.31 266 ASN A O 1
ATOM 2133 N N . LYS A 1 267 ? -4.431 -12.290 17.658 1.00 90.88 267 LYS A N 1
ATOM 2134 C CA . LYS A 1 267 ? -4.637 -12.904 18.978 1.00 90.88 267 LYS A CA 1
ATOM 2135 C C . LYS A 1 267 ? -5.501 -12.031 19.894 1.00 90.88 267 LYS A C 1
ATOM 2137 O O . LYS A 1 267 ? -5.415 -12.128 21.120 1.00 90.88 267 LYS A O 1
ATOM 2142 N N . VAL A 1 268 ? -6.311 -11.157 19.302 1.00 88.25 268 VAL A N 1
ATOM 2143 C CA . VAL A 1 268 ? -7.196 -10.231 20.012 1.00 88.25 268 VAL A CA 1
ATOM 2144 C C . VAL A 1 268 ? -8.325 -11.030 20.661 1.00 88.25 268 VAL A C 1
ATOM 2146 O O . VAL A 1 268 ? -9.075 -11.720 19.979 1.00 88.25 268 VAL A O 1
ATOM 2149 N N . LYS A 1 269 ? -8.448 -10.958 21.991 1.00 83.88 269 LYS A N 1
ATOM 2150 C CA . LYS A 1 269 ? -9.440 -11.759 22.734 1.00 83.88 269 LYS A CA 1
ATOM 2151 C C . LYS A 1 269 ? -10.804 -11.088 22.866 1.00 83.88 269 LYS A C 1
ATOM 2153 O O . LYS A 1 269 ? -11.823 -11.759 22.746 1.00 83.88 269 LYS A O 1
ATOM 2158 N N . GLU A 1 270 ? -10.824 -9.786 23.137 1.00 84.62 270 GLU A N 1
ATOM 2159 C CA . GLU A 1 270 ? -12.044 -9.064 23.516 1.00 84.62 270 GLU A CA 1
ATOM 2160 C C . GLU A 1 270 ? -12.130 -7.709 22.798 1.00 84.62 270 GLU A C 1
ATOM 2162 O O . GLU A 1 270 ? -11.749 -6.679 23.359 1.00 84.62 270 GLU A O 1
ATOM 2167 N N . PRO A 1 271 ? -12.612 -7.678 21.544 1.00 86.25 271 PRO A N 1
ATOM 2168 C CA . PRO A 1 271 ? -12.914 -6.423 20.865 1.00 86.25 271 PRO A CA 1
ATOM 2169 C C . PRO A 1 271 ? -14.088 -5.714 21.557 1.00 86.25 271 PRO A C 1
ATOM 2171 O O . PRO A 1 271 ? -15.116 -6.326 21.852 1.00 86.25 271 PRO A O 1
ATOM 2174 N N . LYS A 1 272 ? -13.964 -4.403 21.789 1.00 89.94 272 LYS A N 1
ATOM 2175 C CA . LYS A 1 272 ? -15.002 -3.579 22.433 1.00 89.94 272 LYS A CA 1
ATOM 2176 C C . LYS A 1 272 ? -15.583 -2.577 21.451 1.00 89.94 272 LYS A C 1
ATOM 2178 O O . LYS A 1 272 ? -14.844 -1.958 20.696 1.00 89.94 272 LYS A O 1
ATOM 2183 N N . ARG A 1 273 ? -16.893 -2.310 21.517 1.00 90.81 273 ARG A N 1
ATOM 2184 C CA . ARG A 1 273 ? -17.536 -1.301 20.647 1.00 90.81 273 ARG A CA 1
ATOM 2185 C C . ARG A 1 273 ? -16.893 0.088 20.764 1.00 90.81 273 ARG A C 1
ATOM 2187 O O . ARG A 1 273 ? -16.871 0.816 19.773 1.00 90.81 273 ARG A O 1
ATOM 2194 N N . SER A 1 274 ? -16.375 0.438 21.941 1.00 92.81 274 SER A N 1
ATOM 2195 C CA . SER A 1 274 ? -15.712 1.718 22.216 1.00 92.81 274 SER A CA 1
ATOM 2196 C C . SER A 1 274 ? -14.438 1.944 21.402 1.00 92.81 274 SER A C 1
ATOM 2198 O O . SER A 1 274 ? -13.994 3.086 21.308 1.00 92.81 274 SER A O 1
ATOM 2200 N N . MET A 1 275 ? -13.861 0.884 20.811 1.00 93.50 275 MET A N 1
ATOM 2201 C CA . MET A 1 275 ? -12.613 0.989 20.047 1.00 93.50 275 MET A CA 1
ATOM 2202 C C . MET A 1 275 ? -12.764 1.839 18.793 1.00 93.50 275 MET A C 1
ATOM 2204 O O . MET A 1 275 ? -11.768 2.344 18.293 1.00 93.50 275 MET A O 1
ATOM 2208 N N . PHE A 1 276 ? -14.000 2.039 18.337 1.00 94.81 276 PHE A N 1
ATOM 2209 C CA . PHE A 1 276 ? -14.361 2.890 17.210 1.00 94.81 276 PHE A CA 1
ATOM 2210 C C . PHE A 1 276 ? -15.136 4.125 17.660 1.00 94.81 276 PHE A C 1
ATOM 2212 O O . PHE A 1 276 ? -15.763 4.137 18.722 1.00 94.81 276 PHE A O 1
ATOM 2219 N N . SER A 1 277 ? -15.189 5.128 16.785 1.00 92.88 277 SER A N 1
ATOM 2220 C CA . SER A 1 277 ? -16.008 6.321 16.979 1.00 92.88 277 SER A CA 1
ATOM 2221 C C . SER A 1 277 ? -17.512 6.009 17.080 1.00 92.88 277 SER A C 1
ATOM 2223 O O . SER A 1 277 ? -18.008 4.921 16.735 1.00 92.88 277 SER A O 1
ATOM 2225 N N . SER A 1 278 ? -18.258 6.967 17.630 1.00 91.75 278 SER A N 1
ATOM 2226 C CA . SER A 1 278 ? -19.713 6.911 17.769 1.00 91.75 278 SER A CA 1
ATOM 2227 C C . SER A 1 278 ? -20.321 8.260 17.356 1.00 91.75 278 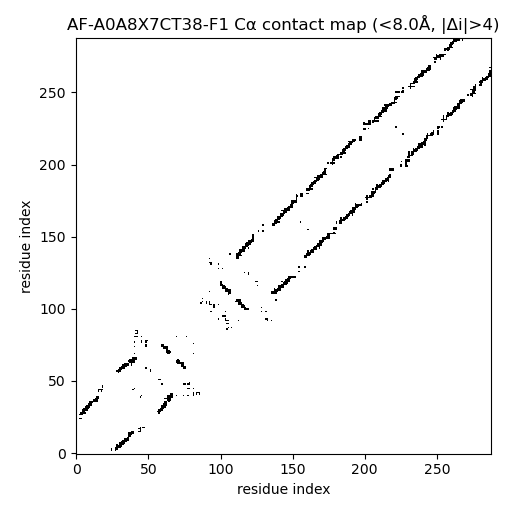SER A C 1
ATOM 2229 O O . SER A 1 278 ? -20.115 9.234 18.081 1.00 91.75 278 SER A O 1
ATOM 2231 N N . PRO A 1 279 ? -21.082 8.336 16.243 1.00 92.38 279 PRO A N 1
ATOM 2232 C CA . PRO A 1 279 ? -21.394 7.247 15.309 1.00 92.38 279 PRO A CA 1
ATOM 2233 C C . PRO A 1 279 ? -20.162 6.787 14.507 1.00 92.38 279 PRO A C 1
ATOM 2235 O O . PRO A 1 279 ? -19.203 7.534 14.359 1.00 92.38 279 PRO A O 1
ATOM 2238 N N . SER A 1 280 ? -20.199 5.555 13.993 1.00 92.75 280 SER A N 1
ATOM 2239 C CA . SER A 1 280 ? -19.162 5.002 13.105 1.00 92.75 280 SER A CA 1
ATOM 2240 C C . SER A 1 280 ? -19.704 4.865 11.678 1.00 92.75 280 SER A C 1
ATOM 2242 O O . SER A 1 280 ? -20.901 4.627 11.513 1.00 92.75 280 SER A O 1
ATOM 2244 N N . LYS A 1 281 ? -18.822 4.991 10.675 1.00 95.38 281 LYS A N 1
ATOM 2245 C CA . LYS A 1 281 ? -19.100 4.726 9.249 1.00 95.38 281 LYS A CA 1
ATOM 2246 C C . LYS A 1 281 ? -18.736 3.299 8.811 1.00 95.38 281 LYS A C 1
ATOM 2248 O O . LYS A 1 281 ? -18.768 3.013 7.621 1.00 95.38 281 LYS A O 1
ATOM 2253 N N . LEU A 1 282 ? -18.368 2.424 9.749 1.00 95.00 282 LEU A N 1
ATOM 2254 C CA . LEU A 1 282 ? -17.957 1.059 9.436 1.00 95.00 282 LEU A CA 1
ATOM 2255 C C . LEU A 1 282 ? -19.094 0.26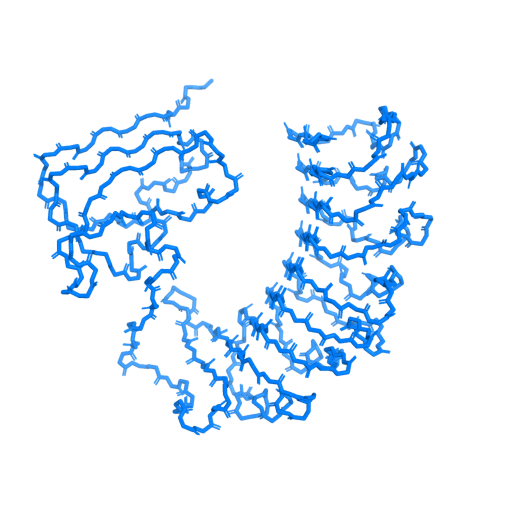9 8.784 1.00 95.00 282 LEU A C 1
ATOM 2257 O O . LEU A 1 282 ? -20.183 0.146 9.344 1.00 95.00 282 LEU A O 1
ATOM 2261 N N . GLU A 1 283 ? -18.787 -0.320 7.636 1.00 93.62 283 GLU A N 1
ATOM 2262 C CA . GLU A 1 283 ? -19.662 -1.216 6.881 1.00 93.62 283 GLU A CA 1
ATOM 2263 C C . GLU A 1 283 ? -19.170 -2.667 6.942 1.00 93.62 283 GLU A C 1
ATOM 2265 O O . GLU A 1 283 ? -19.976 -3.595 6.869 1.00 93.62 283 GLU A O 1
ATOM 2270 N N . LYS A 1 284 ? -17.856 -2.878 7.112 1.00 90.94 284 LYS A N 1
ATOM 2271 C CA . LYS A 1 284 ? -17.230 -4.208 7.137 1.00 90.94 284 LYS A CA 1
ATOM 2272 C C . LYS A 1 284 ? -16.224 -4.329 8.278 1.00 90.94 284 LYS A C 1
ATOM 2274 O O . LYS A 1 284 ? -15.356 -3.472 8.448 1.00 90.94 284 LYS A O 1
ATOM 2279 N N . ILE A 1 285 ? -16.354 -5.399 9.059 1.00 91.69 285 ILE A N 1
ATOM 2280 C CA . ILE A 1 285 ? -15.524 -5.669 10.235 1.00 91.69 285 ILE A CA 1
ATOM 2281 C C . ILE A 1 285 ? -15.166 -7.156 10.256 1.00 91.69 285 ILE A C 1
ATOM 2283 O O . ILE A 1 285 ? -16.038 -7.990 10.507 1.00 91.69 285 ILE A O 1
ATOM 2287 N N . ASN A 1 286 ? -13.881 -7.470 10.086 1.00 89.31 286 ASN A N 1
ATOM 2288 C CA . ASN A 1 286 ? -13.361 -8.835 10.184 1.00 89.31 286 ASN A CA 1
ATOM 2289 C C . ASN A 1 286 ? -12.391 -8.936 11.371 1.00 89.31 286 ASN A C 1
ATOM 2291 O O . ASN A 1 286 ? -11.453 -8.150 11.471 1.00 89.31 286 ASN A O 1
ATOM 2295 N N . LEU A 1 287 ? -12.623 -9.863 12.309 1.00 84.50 287 LEU A N 1
ATOM 2296 C CA . LEU A 1 287 ? -11.888 -9.932 13.591 1.00 84.50 287 LEU A CA 1
ATOM 2297 C C . LEU A 1 287 ? -11.345 -11.323 13.949 1.00 84.50 287 LEU A C 1
ATOM 2299 O O . LEU A 1 287 ? -10.731 -11.459 15.006 1.00 84.50 287 LEU A O 1
ATOM 2303 N N . LYS A 1 288 ? -11.623 -12.353 13.147 1.00 76.19 288 LYS A N 1
ATOM 2304 C CA . LYS A 1 288 ? -11.184 -13.729 13.400 1.00 76.19 288 LYS A CA 1
ATOM 2305 C C . LYS A 1 288 ? -10.379 -14.220 12.222 1.00 76.19 288 LYS A C 1
ATOM 2307 O O . LYS A 1 288 ? -10.963 -14.203 11.124 1.00 76.19 288 LYS A O 1
#

Radius of gyration: 20.52 Å; Cα contacts (8 Å, |Δi|>4): 630; chains: 1; bounding box: 54×37×53 Å

Foldseek 3Di:
DDAAAEDADEQDADAADAVVVCPPRLVNHQYAHYANYQYALAPRRLVVQPCCVVPVSRYHWYAHNDDPVRHRPTSNCSVPPHPRPPADPPWPWPDPVQLPVKGWGADPPPRAIEIEHAAAEELVSVVSNCVSCLVGAHAEYHYENYEYQENELCSLVSHQYQEYAYYLYEHQAHYPAQHQNANHAYYAAENYHYVDAHDQLSLLNHQQHAEYAHYLGAHEAQEPSNQVRHHLNYQEYHHELRQHADYDLQSAQSNQNHAEYAHYNYNHDDHDPSNYHVVHNYPYYHHD

Secondary structure (DSSP, 8-state):
-----EEE-TTS--S---GGGTTTTGGG--EEE-TTS-EE-SHHHHGGGTTSTT-TT-EEE-BEEESTTTTT-BGGGGTTT-------TT--SPPHHHHTTEEEEE-TTT--EEEEEES---HHHHHHHHHHTTTSPEEEEEEES-EES-B-TTHHHHS--SEEEEES-EES-SBSS----TT--EEEEES-EESSPPPGGGGGG-TT--EEEEES---PPP-HHHHHHS-TT-SEEEEESS------TTTBTT-TT--EEE-TTS------GGGB-SS----EEE--

Nearest PDB structures (foldseek):
  5awc-assembly2_D  TM=6.165E-01  e=1.206E-02  Homo sapiens
  6wml-assembly2_D  TM=5.828E-01  e=7.762E-03  Homo sapiens
  4r09-assembly1_B  TM=4.191E-01  e=1.701E-03  Homo sapiens
  7rc9-assembly1_B  TM=4.175E-01  e=2.397E-03  Homo sapiens
  4r09-assembly2_D  TM=4.223E-01  e=3.373E-02  Homo sapiens

pLDDT: mean 87.65, std 11.62, range [41.5, 98.5]

Sequence (288 aa):
MTQLLRVGLKNNKITNIPEKVFRGIYDHLLVLLLEGNPISCNCTFKWIVSGTEHNPDKYITGICDSPQEMKGRELIDLGLLCNCWAVDPRDTCPKAEELTPCFCQKHFETGRAIVRCESIASNDILLDVLNKTSDYEYESLFVDLSTLTYIPSTIFEIKKLTNVYIFASAMVSLFDKPPNATFLEVLYLNELKLTRTIQYDLFAGFPNLKELYIESSKTRNLDQTFRDNVAKTLTKLTLKNCSIEKFDDQIFASLDNLVEISLEDNKVKEPKRSMFSSPSKLEKINLK

InterPro domains:
  IPR001611 Leucine-rich repeat [PF13855] (233-287)
  IPR032675 Leucine-rich repeat domain superfamily [G3DSA:3.80.10.10] (1-89)
  IPR032675 Leucine-rich repeat domain superfamily [G3DSA:3.80.10.10] (90-288)
  IPR052286 Wnt/beta-catenin signaling inhibitor [PTHR24364] (80-278)